Protein AF-A0A0F7TZ51-F1 (afdb_monomer)

Radius of gyration: 22.88 Å; Cα contacts (8 Å, |Δi|>4): 217; chains: 1; bounding box: 65×28×62 Å

Mean predicted aligned error: 6.72 Å

Nearest PDB structures (foldseek):
  4tql-assembly2_B  TM=3.099E-01  e=3.893E-01  synthetic construct
  8rtd-assembly1_I  TM=2.554E-01  e=4.843E+00  Escherichia coli

Foldseek 3Di:
DVVLQQDLQFDPAPDDWPDDPRCSSHLVSQLVVLLPDPGRCPLPDDDDPLLVQLLVQLLVLHHSDDPVVLLVCLPPPVPVLLVSLVSLLVNLVVCPPPSNVVSVLSSLVSSLVSQVSSQVSCCVVPVDGPCRSVVSVVVVQVSQVSSLVSSLVNSVVSLCSSLVCLQLVNDPHSPPPVSNVVSVVSNVSSVVSNVSSVVRSDGDDSVCVVPPPPPD

pLDDT: mean 87.37, std 12.31, range [33.59, 97.62]

Organism: Penicillium brasilianum (NCBI:txid104259)

Sequence (216 aa):
MVDFFSKPVLDDPPPMDGLADSQQKIPIQRMMESLGSSWNAENFVILQSSINLNKAQIWRNGGARSLKKFKNEIVQNPTEALEIVRDTVAVYNYLRNGAVWQKFKAINEKVREEMKRAQDQYKLNTVKDNRLQECWDAFMEQHMENFVANGQSWIKSAIKLVGDHWVPSNFDNPDDPFITQVCQSIQEVLSLLESAAARYVQSFDLGLADDSMNTS

Structure (mmCIF, N/CA/C/O backbone):
data_AF-A0A0F7TZ51-F1
#
_entry.id   AF-A0A0F7TZ51-F1
#
loop_
_atom_site.group_PDB
_atom_site.id
_atom_site.type_symbol
_atom_site.label_atom_id
_atom_site.label_alt_id
_atom_site.label_comp_id
_atom_site.label_asym_id
_atom_site.label_entity_id
_atom_site.label_seq_id
_atom_site.pdbx_PDB_ins_code
_atom_site.Cartn_x
_atom_site.Cartn_y
_atom_site.Cartn_z
_atom_site.occupancy
_atom_site.B_iso_or_equiv
_atom_site.auth_seq_id
_atom_site.auth_comp_id
_atom_site.auth_asym_id
_atom_site.auth_atom_id
_atom_site.pdbx_PDB_model_num
ATOM 1 N N . MET A 1 1 ? -13.471 11.076 24.561 1.00 56.97 1 MET A N 1
ATOM 2 C CA . MET A 1 1 ? -13.623 10.027 23.530 1.00 56.97 1 MET A CA 1
ATOM 3 C C . MET A 1 1 ? -12.423 9.079 23.530 1.00 56.97 1 MET A C 1
ATOM 5 O O . MET A 1 1 ? -12.645 7.899 23.745 1.00 56.97 1 MET A O 1
ATOM 9 N N . VAL A 1 2 ? -11.176 9.574 23.430 1.00 59.50 2 VAL A N 1
ATOM 10 C CA . VAL A 1 2 ? -9.949 8.738 23.514 1.00 59.50 2 VAL A CA 1
ATOM 11 C C . VAL A 1 2 ? -9.905 7.876 24.784 1.00 59.50 2 VAL A C 1
ATOM 13 O O . VAL A 1 2 ? -9.624 6.689 24.714 1.00 59.50 2 VAL A O 1
ATOM 16 N N . ASP A 1 3 ? -10.284 8.454 25.923 1.00 74.94 3 ASP A N 1
ATOM 17 C CA . ASP A 1 3 ? -10.291 7.769 27.221 1.00 74.94 3 ASP A CA 1
ATOM 18 C C . ASP A 1 3 ? -11.371 6.672 27.350 1.00 74.94 3 ASP A C 1
ATOM 20 O O . ASP A 1 3 ? -11.248 5.776 28.170 1.00 74.94 3 ASP A O 1
ATOM 24 N N . PHE A 1 4 ? -12.431 6.708 26.531 1.00 86.56 4 PHE A N 1
ATOM 25 C CA . PHE A 1 4 ? -13.461 5.658 26.518 1.00 86.56 4 PHE A CA 1
ATOM 26 C C . PHE A 1 4 ? -12.976 4.426 25.750 1.00 86.56 4 PHE A C 1
ATOM 28 O O . PHE A 1 4 ? -13.173 3.296 26.179 1.00 86.56 4 PHE A O 1
ATOM 35 N N . PHE A 1 5 ? -12.304 4.657 24.621 1.00 87.31 5 PHE A N 1
ATOM 36 C CA . PHE A 1 5 ? -11.930 3.609 23.675 1.00 87.31 5 PHE A CA 1
ATOM 37 C C . PHE A 1 5 ? -10.808 2.692 24.193 1.00 87.31 5 PHE A C 1
ATOM 39 O O . PHE A 1 5 ? -10.681 1.549 23.757 1.00 87.31 5 PHE A O 1
ATOM 46 N N . SER A 1 6 ? -10.012 3.179 25.149 1.00 90.69 6 SER A N 1
ATOM 47 C CA . SER A 1 6 ? -8.914 2.449 25.792 1.00 90.69 6 SER A CA 1
ATOM 48 C C . SER A 1 6 ? -9.273 1.832 27.150 1.00 90.69 6 SER A C 1
ATOM 50 O O . SER A 1 6 ? -8.415 1.206 27.773 1.00 90.69 6 SER A O 1
ATOM 52 N N . LYS A 1 7 ? -10.518 1.983 27.620 1.00 92.38 7 LYS A N 1
ATOM 53 C CA . LYS A 1 7 ? -10.989 1.476 28.919 1.00 92.38 7 LYS A CA 1
ATOM 54 C C . LYS A 1 7 ? -11.900 0.252 28.763 1.00 92.38 7 LYS A C 1
ATOM 56 O O . LYS A 1 7 ? -12.486 0.069 27.697 1.00 92.38 7 LYS A O 1
ATOM 61 N N . PRO A 1 8 ? -12.050 -0.581 29.813 1.00 93.31 8 PRO A N 1
ATOM 62 C CA . PRO A 1 8 ? -12.961 -1.725 29.807 1.00 93.31 8 PRO A CA 1
ATOM 63 C C . PRO A 1 8 ? -14.415 -1.249 29.947 1.00 93.31 8 PRO A C 1
ATOM 65 O O . PRO A 1 8 ? -14.982 -1.255 31.036 1.00 93.31 8 PRO A O 1
ATOM 68 N N . VAL A 1 9 ? -14.985 -0.758 28.850 1.00 92.56 9 VAL A N 1
ATOM 69 C CA . VAL A 1 9 ? -16.291 -0.077 28.828 1.00 92.56 9 VAL A CA 1
ATOM 70 C C . VAL A 1 9 ? -17.410 -0.920 28.234 1.00 92.56 9 VAL A C 1
ATOM 72 O O . VAL A 1 9 ? -18.567 -0.566 28.432 1.00 92.56 9 VAL A O 1
ATOM 75 N N . LEU A 1 10 ? -17.081 -1.992 27.506 1.00 94.00 10 LEU A N 1
ATOM 76 C CA . LEU A 1 10 ? -18.067 -2.869 26.876 1.00 94.00 10 LEU A CA 1
ATOM 77 C C . LEU A 1 10 ? -18.718 -3.783 27.913 1.00 94.00 10 LEU A C 1
ATOM 79 O O . LEU A 1 10 ? -18.015 -4.453 28.679 1.00 94.00 10 LEU A O 1
ATOM 83 N N . ASP A 1 11 ? -20.045 -3.832 27.900 1.00 92.50 11 ASP A N 1
ATOM 84 C CA . ASP A 1 11 ? -20.803 -4.795 28.685 1.00 92.50 11 ASP A CA 1
ATOM 85 C C . ASP A 1 11 ? -20.979 -6.102 27.905 1.00 92.50 11 ASP A C 1
ATOM 87 O O . ASP A 1 11 ? -21.333 -6.081 26.728 1.00 92.50 11 ASP A O 1
ATOM 91 N N . ASP A 1 12 ? -20.640 -7.211 28.562 1.00 90.75 12 ASP A N 1
ATOM 92 C CA . ASP A 1 12 ? -20.682 -8.591 28.049 1.00 90.75 12 ASP A CA 1
ATOM 93 C C . ASP A 1 12 ? -20.442 -8.770 26.523 1.00 90.75 12 ASP A C 1
ATOM 95 O O . ASP A 1 12 ? -21.299 -9.290 25.803 1.00 90.75 12 ASP A O 1
ATOM 99 N N . PRO A 1 13 ? -19.300 -8.308 25.969 1.00 92.94 13 PRO A N 1
ATOM 100 C CA . PRO A 1 13 ? -19.035 -8.465 24.545 1.00 92.94 13 PRO A CA 1
ATOM 101 C C . PRO A 1 13 ? -18.795 -9.943 24.200 1.00 92.94 13 PRO A C 1
ATOM 103 O O . PRO A 1 13 ? -18.224 -10.673 25.015 1.00 92.94 13 PRO A O 1
ATOM 106 N N . PRO A 1 14 ? -19.141 -10.390 22.975 1.00 93.56 14 PRO A N 1
ATOM 107 C CA . PRO A 1 14 ? -18.858 -11.754 22.558 1.00 93.56 14 PRO A CA 1
ATOM 108 C C . PRO A 1 14 ? -17.348 -12.028 22.648 1.00 93.56 14 PRO A C 1
ATOM 110 O O . PRO A 1 14 ? -16.549 -11.149 22.280 1.00 93.56 14 PRO A O 1
ATOM 113 N N . PRO A 1 15 ? -16.941 -13.224 23.112 1.00 92.00 15 PRO A N 1
ATOM 114 C CA . PRO A 1 15 ? -15.535 -13.594 23.167 1.00 92.00 15 PRO A CA 1
ATOM 115 C C . PRO A 1 15 ? -14.868 -13.429 21.800 1.00 92.00 15 PRO A C 1
ATOM 117 O O . PRO A 1 15 ? -15.420 -13.828 20.776 1.00 92.00 15 PRO A O 1
ATOM 120 N N . MET A 1 16 ? -13.691 -12.812 21.795 1.00 90.25 16 MET A N 1
ATOM 121 C CA . MET A 1 16 ? -12.844 -12.664 20.619 1.00 90.25 16 MET A CA 1
ATOM 122 C C . MET A 1 16 ? -11.556 -13.450 20.832 1.00 90.25 16 MET A C 1
ATOM 124 O O . MET A 1 16 ? -10.800 -13.168 21.767 1.00 90.25 16 MET A O 1
ATOM 128 N N . ASP A 1 17 ? -11.313 -14.423 19.962 1.00 87.50 17 ASP A N 1
ATOM 129 C CA . ASP A 1 17 ? -10.078 -15.199 19.980 1.00 87.50 17 ASP A CA 1
ATOM 130 C C . ASP A 1 17 ? -8.860 -14.281 19.809 1.00 87.50 17 ASP A C 1
ATOM 132 O O . ASP A 1 17 ? -8.912 -13.277 19.102 1.00 87.50 17 ASP A O 1
ATOM 136 N N . GLY A 1 18 ? -7.766 -14.615 20.493 1.00 85.69 18 GLY A N 1
ATOM 137 C CA . GLY A 1 18 ? -6.537 -13.813 20.500 1.00 85.69 18 GLY A CA 1
ATOM 138 C C . GLY A 1 18 ? -6.469 -12.740 21.594 1.00 85.69 18 GLY A C 1
ATOM 139 O O . GLY A 1 18 ? -5.370 -12.294 21.921 1.00 85.69 18 GLY A O 1
ATOM 140 N N . LEU A 1 19 ? -7.591 -12.393 22.239 1.00 90.38 19 LEU A N 1
ATOM 141 C CA . LEU A 1 19 ? -7.617 -11.469 23.380 1.00 90.38 19 LEU A CA 1
ATOM 142 C C . LEU A 1 19 ? -7.732 -12.190 24.727 1.00 90.38 19 LEU A C 1
ATOM 144 O O . LEU A 1 19 ? -8.532 -13.109 24.900 1.00 90.38 19 LEU A O 1
ATOM 148 N N . ALA A 1 20 ? -6.992 -11.704 25.726 1.00 90.56 20 ALA A N 1
ATOM 149 C CA . ALA A 1 20 ? -7.192 -12.120 27.113 1.00 90.56 20 ALA A CA 1
ATOM 150 C C . ALA A 1 20 ? -8.527 -11.587 27.665 1.00 90.56 20 ALA A C 1
ATOM 152 O O . ALA A 1 20 ? -8.990 -10.523 27.250 1.00 90.56 20 ALA A O 1
ATOM 153 N N . ASP A 1 21 ? -9.099 -12.253 28.674 1.00 89.00 21 ASP A N 1
ATOM 154 C CA . ASP A 1 21 ? -10.372 -11.859 29.309 1.00 89.00 21 ASP A CA 1
ATOM 155 C C . ASP A 1 21 ? -10.402 -10.387 29.752 1.00 89.00 21 ASP A C 1
ATOM 157 O O . ASP A 1 21 ? -11.401 -9.686 29.588 1.00 89.00 21 ASP A O 1
ATOM 161 N N . SER A 1 22 ? -9.275 -9.877 30.259 1.00 90.44 22 SER A N 1
ATOM 162 C CA . SER A 1 22 ? -9.130 -8.478 30.685 1.00 90.44 22 SER A CA 1
ATOM 163 C C . SER A 1 22 ? -9.182 -7.467 29.531 1.00 90.44 22 SER A C 1
ATOM 165 O O . SER A 1 22 ? -9.430 -6.284 29.761 1.00 90.44 22 SER A O 1
ATOM 167 N N . GLN A 1 23 ? -8.963 -7.918 28.295 1.00 93.31 23 GLN A N 1
ATOM 168 C CA . GLN A 1 23 ? -8.952 -7.107 27.077 1.00 93.31 23 GLN A CA 1
ATOM 169 C C . GLN A 1 23 ? -10.258 -7.218 26.288 1.00 93.31 23 GLN A C 1
ATOM 171 O O . GLN A 1 23 ? -10.559 -6.317 25.506 1.00 93.31 23 GLN A O 1
ATOM 176 N N . GLN A 1 24 ? -11.065 -8.256 26.540 1.00 94.06 24 GLN A N 1
ATOM 177 C CA . GLN A 1 24 ? -12.342 -8.487 25.856 1.00 94.06 24 GLN A CA 1
ATOM 178 C C . GLN A 1 24 ? -13.284 -7.286 25.945 1.00 94.06 24 GLN A C 1
ATOM 180 O O . GLN A 1 24 ? -14.062 -7.067 25.025 1.00 94.06 24 GLN A O 1
ATOM 185 N N . LYS A 1 25 ? -13.201 -6.491 27.021 1.00 95.44 25 LYS A N 1
ATOM 186 C CA . LYS A 1 25 ? -14.064 -5.321 27.259 1.00 95.44 25 LYS A CA 1
ATOM 187 C C . LYS A 1 25 ? -13.502 -3.992 26.751 1.00 95.44 25 LYS A C 1
ATOM 189 O O . LYS A 1 25 ? -14.141 -2.957 26.945 1.00 95.44 25 LYS A O 1
ATOM 194 N N . ILE A 1 26 ? -12.313 -3.994 26.146 1.00 95.12 26 ILE A N 1
ATOM 195 C CA . ILE A 1 26 ? -11.610 -2.782 25.716 1.00 95.12 26 ILE A CA 1
ATOM 196 C C . ILE A 1 26 ? -11.775 -2.611 24.194 1.00 95.12 26 ILE A C 1
ATOM 198 O O . ILE A 1 26 ? -11.146 -3.361 23.444 1.00 95.12 26 ILE A O 1
ATOM 202 N N . PRO A 1 27 ? -12.548 -1.615 23.712 1.00 94.19 27 PRO A N 1
ATOM 203 C CA . PRO A 1 27 ? -12.835 -1.441 22.286 1.00 94.19 27 PRO A CA 1
ATOM 204 C C . PRO A 1 27 ? -11.601 -1.431 21.382 1.00 94.19 27 PRO A C 1
ATOM 206 O O . PRO A 1 27 ? -11.562 -2.142 20.381 1.00 94.19 27 PRO A O 1
ATOM 209 N N . ILE A 1 28 ? -10.555 -0.681 21.754 1.00 91.88 28 ILE A N 1
ATOM 210 C CA . ILE A 1 28 ? -9.355 -0.584 20.916 1.00 91.88 28 ILE A CA 1
ATOM 211 C C . ILE A 1 28 ? -8.621 -1.920 20.778 1.00 91.88 28 ILE A C 1
ATOM 213 O O . ILE A 1 28 ? -8.045 -2.180 19.729 1.00 91.88 28 ILE A O 1
ATOM 217 N N . GLN A 1 29 ? -8.657 -2.786 21.795 1.00 93.38 29 GLN A N 1
ATOM 218 C CA . GLN A 1 29 ? -8.015 -4.101 21.714 1.00 93.38 29 GLN A CA 1
ATOM 219 C C . GLN A 1 29 ? -8.745 -4.992 20.709 1.00 93.38 29 GLN A C 1
ATOM 221 O O . GLN A 1 29 ? -8.106 -5.608 19.865 1.00 93.38 29 GLN A O 1
ATOM 226 N N . ARG A 1 30 ? -10.082 -4.975 20.725 1.00 93.62 30 ARG A N 1
ATOM 227 C CA . ARG A 1 30 ? -10.921 -5.726 19.777 1.00 93.62 30 ARG A CA 1
ATOM 228 C C . ARG A 1 30 ? -10.777 -5.230 18.343 1.00 93.62 30 ARG A C 1
ATOM 230 O O . ARG A 1 30 ? -10.667 -6.025 17.412 1.00 93.62 30 ARG A O 1
ATOM 237 N N . MET A 1 31 ? -10.711 -3.910 18.169 1.00 91.25 31 MET A N 1
ATOM 238 C CA . MET A 1 31 ? -10.432 -3.291 16.874 1.00 91.25 31 MET A CA 1
ATOM 239 C C . MET A 1 31 ? -9.067 -3.737 16.329 1.00 91.25 31 MET A C 1
ATOM 241 O O . MET A 1 31 ? -8.964 -4.143 15.174 1.00 91.25 31 MET A O 1
ATOM 245 N N . MET A 1 32 ? -8.019 -3.686 17.159 1.00 88.81 32 MET A N 1
ATOM 246 C CA . MET A 1 32 ? -6.668 -4.092 16.760 1.00 88.81 32 MET A CA 1
ATOM 247 C C . MET A 1 32 ? -6.578 -5.592 16.466 1.00 88.81 32 MET A C 1
ATOM 249 O O . MET A 1 32 ? -5.951 -5.971 15.484 1.00 88.81 32 MET A O 1
ATOM 253 N N . GLU A 1 33 ? -7.246 -6.432 17.254 1.00 89.94 33 GLU A N 1
ATOM 254 C CA . GLU A 1 33 ? -7.313 -7.874 17.003 1.00 89.94 33 GLU A CA 1
ATOM 255 C C . GLU A 1 33 ? -8.047 -8.190 15.690 1.00 89.94 33 GLU A C 1
ATOM 257 O O . GLU A 1 33 ? -7.637 -9.076 14.939 1.00 89.94 33 GLU A O 1
ATOM 262 N N . SER A 1 34 ? -9.083 -7.413 15.351 1.00 89.12 34 SER A N 1
ATOM 263 C CA . SER A 1 34 ? -9.815 -7.536 14.081 1.00 89.12 34 SER A CA 1
ATOM 264 C C . SER A 1 34 ? -8.954 -7.195 12.861 1.00 89.12 34 SER A C 1
ATOM 266 O O . SER A 1 34 ? -9.111 -7.819 11.812 1.00 89.12 34 SER A O 1
ATOM 268 N N . LEU A 1 35 ? -8.011 -6.254 12.999 1.00 83.62 35 LEU A N 1
ATOM 269 C CA . LEU A 1 35 ? -7.022 -5.921 11.961 1.00 83.62 35 LEU A CA 1
ATOM 270 C C . LEU A 1 35 ? -5.982 -7.033 11.737 1.00 83.62 35 LEU A C 1
ATOM 272 O O . LEU A 1 35 ? -5.270 -7.015 10.729 1.00 83.62 35 LEU A O 1
ATOM 276 N N . GLY A 1 36 ? -5.920 -8.006 12.646 1.00 77.12 36 GLY A N 1
ATOM 277 C CA . GLY A 1 36 ? -5.044 -9.165 12.591 1.00 77.12 36 GLY A CA 1
ATOM 278 C C . GLY A 1 36 ? -3.975 -9.140 13.680 1.00 77.12 36 GLY A C 1
ATOM 279 O O . GLY A 1 36 ? -3.415 -8.101 14.030 1.00 77.12 36 GLY A O 1
ATOM 280 N N . SER A 1 37 ? -3.652 -10.329 14.177 1.00 72.94 37 SER A N 1
ATOM 281 C CA . SER A 1 37 ? -2.627 -10.561 15.194 1.00 72.94 37 SER A CA 1
ATOM 282 C C . SER A 1 37 ? -1.862 -11.852 14.882 1.00 72.94 37 SER A C 1
ATOM 284 O O . SER A 1 37 ? -2.172 -12.558 13.920 1.00 72.94 37 SER A O 1
ATOM 286 N N . SER A 1 38 ? -0.866 -12.200 15.701 1.00 66.31 38 SER A N 1
ATOM 287 C CA . SER A 1 38 ? -0.226 -13.524 15.628 1.00 66.31 38 SER A CA 1
ATOM 288 C C . SER A 1 38 ? -1.191 -14.683 15.915 1.00 66.31 38 SER A C 1
ATOM 290 O O . SER A 1 38 ? -0.857 -15.825 15.617 1.00 66.31 38 SER A O 1
ATOM 292 N N . TRP A 1 39 ? -2.361 -14.392 16.490 1.00 62.53 39 TRP A N 1
ATOM 293 C CA . TRP A 1 39 ? -3.387 -15.354 16.893 1.00 62.53 39 TRP A CA 1
ATOM 294 C C . TRP A 1 39 ? -4.633 -15.303 15.993 1.00 62.53 39 TRP A C 1
ATOM 296 O O . TRP A 1 39 ? -5.316 -16.311 15.861 1.00 62.53 39 TRP A O 1
ATOM 306 N N . ASN A 1 40 ? -4.861 -14.188 15.290 1.00 60.94 40 ASN A N 1
ATOM 307 C CA . ASN A 1 40 ? -5.891 -14.017 14.263 1.00 60.94 40 ASN A CA 1
ATOM 308 C C . ASN A 1 40 ? -5.243 -13.796 12.882 1.00 60.94 40 ASN A C 1
ATOM 310 O O . ASN A 1 40 ? -5.276 -12.706 12.302 1.00 60.94 40 ASN A O 1
ATOM 314 N N . ALA A 1 41 ? -4.599 -14.853 12.376 1.00 59.53 41 ALA A N 1
ATOM 315 C CA . ALA A 1 41 ? -3.876 -14.854 11.101 1.00 59.53 41 ALA A CA 1
ATOM 316 C C . ALA A 1 41 ? -4.712 -15.374 9.915 1.00 59.53 41 ALA A C 1
ATOM 318 O O . ALA A 1 41 ? -4.201 -15.471 8.801 1.00 59.53 41 ALA A O 1
ATOM 319 N N . GLU A 1 42 ? -5.994 -15.698 10.111 1.00 63.66 42 GLU A N 1
ATOM 320 C CA . GLU A 1 42 ? -6.848 -16.323 9.082 1.00 63.66 42 GLU A CA 1
ATOM 321 C C . GLU A 1 42 ? -6.959 -15.490 7.794 1.00 63.66 42 GLU A C 1
ATOM 323 O O . GLU A 1 42 ? -7.143 -16.012 6.686 1.00 63.66 42 GLU A O 1
ATOM 328 N N . ASN A 1 43 ? -6.803 -14.173 7.926 1.00 61.66 43 ASN A N 1
ATOM 329 C CA . ASN A 1 43 ? -6.847 -13.224 6.820 1.00 61.66 43 ASN A CA 1
ATOM 330 C C . ASN A 1 43 ? -5.463 -12.719 6.389 1.00 61.66 43 ASN A C 1
ATOM 332 O O . ASN A 1 43 ? -5.370 -11.867 5.503 1.00 61.66 43 ASN A O 1
ATOM 336 N N . PHE A 1 44 ? -4.388 -13.268 6.961 1.00 59.72 44 PHE A N 1
ATOM 337 C CA . PHE A 1 44 ? -3.026 -12.963 6.551 1.00 59.72 44 PHE A CA 1
ATOM 338 C C . PHE A 1 44 ? -2.736 -13.632 5.208 1.00 59.72 44 PHE A C 1
ATOM 340 O O . PHE A 1 44 ? -2.938 -14.831 5.023 1.00 59.72 44 PHE A O 1
ATOM 347 N N . VAL A 1 45 ? -2.254 -12.852 4.247 1.00 61.59 45 VAL A N 1
ATOM 348 C CA . VAL A 1 45 ? -1.869 -13.368 2.935 1.00 61.59 45 VAL A CA 1
ATOM 349 C C . VAL A 1 45 ? -0.424 -12.968 2.686 1.00 61.59 45 VAL A C 1
ATOM 351 O O . VAL A 1 45 ? -0.062 -11.791 2.766 1.00 61.59 45 VAL A O 1
ATOM 354 N N . ILE A 1 46 ? 0.410 -13.977 2.441 1.00 58.91 46 ILE A N 1
ATOM 355 C CA . ILE A 1 46 ? 1.848 -13.815 2.245 1.00 58.91 46 ILE A CA 1
ATOM 356 C C . ILE A 1 46 ? 2.088 -13.178 0.877 1.00 58.91 46 ILE A C 1
ATOM 358 O O . ILE A 1 46 ? 1.595 -13.647 -0.147 1.00 58.91 46 ILE A O 1
ATOM 362 N N . LEU A 1 47 ? 2.877 -12.110 0.876 1.00 62.84 47 LEU A N 1
ATOM 363 C CA . LEU A 1 47 ? 3.366 -11.433 -0.316 1.00 62.84 47 LEU A CA 1
ATOM 364 C C . LEU A 1 47 ? 4.869 -11.647 -0.449 1.00 62.84 47 LEU A C 1
ATOM 366 O O . LEU A 1 47 ? 5.573 -11.777 0.554 1.00 62.84 47 LEU A O 1
ATOM 370 N N . GLN A 1 48 ? 5.375 -11.600 -1.682 1.00 71.81 48 GLN A N 1
ATOM 371 C CA . GLN A 1 48 ? 6.811 -11.463 -1.912 1.00 71.81 48 GLN A CA 1
ATOM 372 C C . GLN A 1 48 ? 7.333 -10.229 -1.157 1.00 71.81 48 GLN A C 1
ATOM 374 O O . GLN A 1 48 ? 6.665 -9.193 -1.098 1.00 71.81 48 GLN A O 1
ATOM 379 N N . SER A 1 49 ? 8.516 -10.341 -0.553 1.00 72.88 49 SER A N 1
ATOM 380 C CA . SER A 1 49 ? 9.056 -9.339 0.376 1.00 72.88 49 SER A CA 1
ATOM 381 C C . SER A 1 49 ? 9.139 -7.926 -0.221 1.00 72.88 49 SER A C 1
ATOM 383 O O . SER A 1 49 ? 8.838 -6.9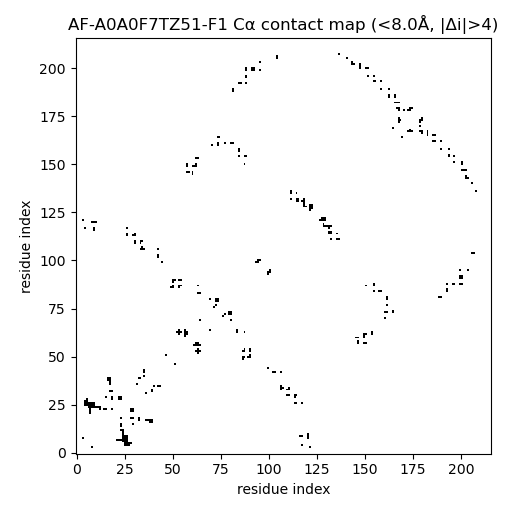55 0.476 1.00 72.88 49 SER A O 1
ATOM 385 N N . SER A 1 50 ? 9.473 -7.799 -1.509 1.00 70.44 50 SER A N 1
ATOM 386 C CA . SER A 1 50 ? 9.546 -6.516 -2.222 1.00 70.44 50 SER A CA 1
ATOM 387 C C . SER A 1 50 ? 8.172 -5.856 -2.391 1.00 70.44 50 SER A C 1
ATOM 389 O O . SER A 1 50 ? 8.016 -4.672 -2.072 1.00 70.44 50 SER A O 1
ATOM 391 N N . ILE A 1 51 ? 7.162 -6.639 -2.784 1.00 77.94 51 ILE A N 1
ATOM 392 C CA . ILE A 1 51 ? 5.758 -6.220 -2.898 1.00 77.94 51 ILE A CA 1
ATOM 393 C C . ILE A 1 51 ? 5.216 -5.831 -1.522 1.00 77.94 51 ILE A C 1
ATOM 395 O O . ILE A 1 51 ? 4.565 -4.798 -1.391 1.00 77.94 51 ILE A O 1
ATOM 399 N N . ASN A 1 52 ? 5.524 -6.602 -0.476 1.00 78.12 52 ASN A N 1
ATOM 400 C CA . ASN A 1 52 ? 5.089 -6.289 0.885 1.00 78.12 52 ASN A CA 1
ATOM 401 C C . ASN A 1 52 ? 5.698 -4.973 1.399 1.00 78.12 52 ASN A C 1
ATOM 403 O O . ASN A 1 52 ? 5.010 -4.171 2.031 1.00 78.12 52 ASN A O 1
ATOM 407 N N . LEU A 1 53 ? 6.972 -4.713 1.084 1.00 79.00 53 LEU A N 1
ATOM 408 C CA . LEU A 1 53 ? 7.628 -3.456 1.437 1.00 79.00 53 LEU A CA 1
ATOM 409 C C . LEU A 1 53 ? 6.995 -2.264 0.702 1.00 79.00 53 LEU A C 1
ATOM 411 O O . LEU A 1 53 ? 6.717 -1.247 1.335 1.00 79.00 53 LEU A O 1
ATOM 415 N N . ASN A 1 54 ? 6.722 -2.391 -0.604 1.00 80.44 54 ASN A N 1
ATOM 416 C CA . ASN A 1 54 ? 6.025 -1.351 -1.372 1.00 80.44 54 ASN A CA 1
ATOM 417 C C . ASN A 1 54 ? 4.614 -1.124 -0.827 1.00 80.44 54 ASN A C 1
ATOM 419 O O . ASN A 1 54 ? 4.234 0.017 -0.574 1.00 80.44 54 ASN A O 1
ATOM 423 N N . LYS A 1 55 ? 3.872 -2.206 -0.564 1.00 79.75 55 LYS A N 1
ATOM 424 C CA . LYS A 1 55 ? 2.535 -2.158 0.033 1.00 79.75 55 LYS A CA 1
ATOM 425 C C . LYS A 1 55 ? 2.549 -1.369 1.336 1.00 79.75 55 LYS A C 1
ATOM 427 O O . LYS A 1 55 ? 1.757 -0.449 1.475 1.00 79.75 55 LYS A O 1
ATOM 432 N N . ALA A 1 56 ? 3.459 -1.679 2.259 1.00 82.88 56 ALA A N 1
ATOM 433 C CA . ALA A 1 56 ? 3.532 -0.998 3.550 1.00 82.88 56 ALA A CA 1
ATOM 434 C C . ALA A 1 56 ? 3.805 0.511 3.422 1.00 82.88 56 ALA A C 1
ATOM 436 O O . ALA A 1 56 ? 3.272 1.297 4.203 1.00 82.88 56 ALA A O 1
ATOM 437 N N . GLN A 1 57 ? 4.624 0.925 2.452 1.00 83.50 57 GLN A N 1
ATOM 438 C CA . GLN A 1 57 ? 4.914 2.342 2.219 1.00 83.50 57 GLN A CA 1
ATOM 439 C C . GLN A 1 57 ? 3.722 3.077 1.600 1.00 83.50 57 GLN A C 1
ATOM 441 O O . GLN A 1 57 ? 3.328 4.132 2.094 1.00 83.50 57 GLN A O 1
ATOM 446 N N . ILE A 1 58 ? 3.110 2.495 0.568 1.00 84.31 58 ILE A N 1
ATOM 447 C CA . ILE A 1 58 ? 1.966 3.090 -0.134 1.00 84.31 58 ILE A CA 1
ATOM 448 C C . ILE A 1 58 ? 0.741 3.140 0.787 1.00 84.31 58 ILE A C 1
ATOM 450 O O . ILE A 1 58 ? 0.036 4.141 0.813 1.00 84.31 58 ILE A O 1
ATOM 454 N N . TRP A 1 59 ? 0.539 2.112 1.621 1.00 85.06 59 TRP A N 1
ATOM 455 C CA . TRP A 1 59 ? -0.521 2.074 2.637 1.00 85.06 59 TRP A CA 1
ATOM 456 C C . TRP A 1 59 ? -0.409 3.215 3.653 1.00 85.06 59 TRP A C 1
ATOM 458 O O . TRP A 1 59 ? -1.398 3.685 4.197 1.00 85.06 59 TRP A O 1
ATOM 468 N N . ARG A 1 60 ? 0.805 3.709 3.906 1.00 84.56 60 ARG A N 1
ATOM 469 C CA . ARG A 1 60 ? 1.042 4.878 4.766 1.00 84.56 60 ARG A CA 1
ATOM 470 C C . ARG A 1 60 ? 0.939 6.203 4.006 1.00 84.56 60 ARG A C 1
ATOM 472 O O . ARG A 1 60 ? 1.404 7.217 4.518 1.00 84.56 60 ARG A O 1
ATOM 479 N N . ASN A 1 61 ? 0.373 6.198 2.797 1.00 77.31 61 ASN A N 1
ATOM 480 C CA . ASN A 1 61 ? 0.351 7.335 1.873 1.00 77.31 61 ASN A CA 1
ATOM 481 C C . ASN A 1 61 ? 1.754 7.870 1.525 1.00 77.31 61 ASN A C 1
ATOM 483 O O . ASN A 1 61 ? 1.929 9.044 1.205 1.00 77.31 61 ASN A O 1
ATOM 487 N N . GLY A 1 62 ? 2.771 7.006 1.596 1.00 79.62 62 GLY A N 1
ATOM 488 C CA . GLY A 1 62 ? 4.127 7.293 1.144 1.00 79.62 62 GLY A CA 1
ATOM 489 C C . GLY A 1 62 ? 4.374 6.827 -0.292 1.00 79.62 62 GLY A C 1
ATOM 490 O O . GLY A 1 62 ? 3.570 6.121 -0.898 1.00 79.62 62 GLY A O 1
ATOM 491 N N . GLY A 1 63 ? 5.536 7.183 -0.841 1.00 78.56 63 GLY A N 1
ATOM 492 C CA . GLY A 1 63 ? 6.018 6.581 -2.087 1.00 78.56 63 GLY A CA 1
ATOM 493 C C . GLY A 1 63 ? 6.513 5.149 -1.862 1.00 78.56 63 GLY A C 1
ATOM 494 O O . GLY A 1 63 ? 7.077 4.858 -0.811 1.00 78.56 63 GLY A O 1
ATOM 495 N N . ALA A 1 64 ? 6.376 4.266 -2.858 1.00 79.06 64 ALA A N 1
ATOM 496 C CA . ALA A 1 64 ? 6.790 2.854 -2.760 1.00 79.06 64 ALA A CA 1
ATOM 497 C C . ALA A 1 64 ? 8.257 2.670 -2.310 1.00 79.06 64 ALA A C 1
ATOM 499 O O . ALA A 1 64 ? 8.623 1.721 -1.605 1.00 79.06 64 ALA A O 1
ATOM 500 N N . ARG A 1 65 ? 9.104 3.630 -2.688 1.00 82.00 65 ARG A N 1
ATOM 501 C CA . ARG A 1 65 ? 10.475 3.824 -2.211 1.00 82.00 65 ARG A CA 1
ATOM 502 C C . ARG A 1 65 ? 10.715 5.305 -1.948 1.00 82.00 65 ARG A C 1
ATOM 504 O O . ARG A 1 65 ? 10.044 6.166 -2.519 1.00 82.00 65 ARG A O 1
ATOM 511 N N . SER A 1 66 ? 11.726 5.608 -1.131 1.00 83.81 66 SER A N 1
ATOM 512 C CA . SER A 1 66 ? 12.191 6.988 -1.000 1.00 83.81 66 SER A CA 1
ATOM 513 C C . SER A 1 66 ? 12.681 7.499 -2.356 1.00 83.81 66 SER A C 1
ATOM 515 O O . SER A 1 66 ? 13.397 6.799 -3.076 1.00 83.81 66 SER A O 1
ATOM 517 N N . LEU A 1 67 ? 12.316 8.736 -2.699 1.00 83.38 67 LEU A N 1
ATOM 518 C CA . LEU A 1 67 ? 12.656 9.323 -3.996 1.00 83.38 67 LEU A CA 1
ATOM 519 C C . LEU A 1 67 ? 14.172 9.357 -4.234 1.00 83.38 67 LEU A C 1
ATOM 521 O O . LEU A 1 67 ? 14.627 9.118 -5.346 1.00 83.38 67 LEU A O 1
ATOM 525 N N . LYS A 1 68 ? 14.957 9.607 -3.177 1.00 86.50 68 LYS A N 1
ATOM 526 C CA . LYS A 1 68 ? 16.424 9.582 -3.237 1.00 86.50 68 LYS A CA 1
ATOM 527 C C . LYS A 1 68 ? 16.949 8.202 -3.631 1.00 86.50 68 LYS A C 1
ATOM 529 O O . LYS A 1 68 ? 17.785 8.118 -4.521 1.00 86.50 68 LYS A O 1
ATOM 534 N N . LYS A 1 69 ? 16.459 7.134 -2.986 1.00 86.00 69 LYS A N 1
ATOM 535 C CA . LYS A 1 69 ? 16.885 5.771 -3.320 1.00 86.00 69 LYS A CA 1
ATOM 536 C C . LYS A 1 69 ? 16.488 5.435 -4.753 1.00 86.00 69 LYS A C 1
ATOM 538 O O . LYS A 1 69 ? 17.336 5.002 -5.513 1.00 86.00 69 LYS A O 1
ATOM 543 N N . PHE A 1 70 ? 15.245 5.725 -5.132 1.00 90.81 70 PHE A N 1
ATOM 544 C CA . PHE A 1 70 ? 14.762 5.458 -6.483 1.00 90.81 70 PHE A CA 1
ATOM 545 C C . PHE A 1 70 ? 15.603 6.163 -7.558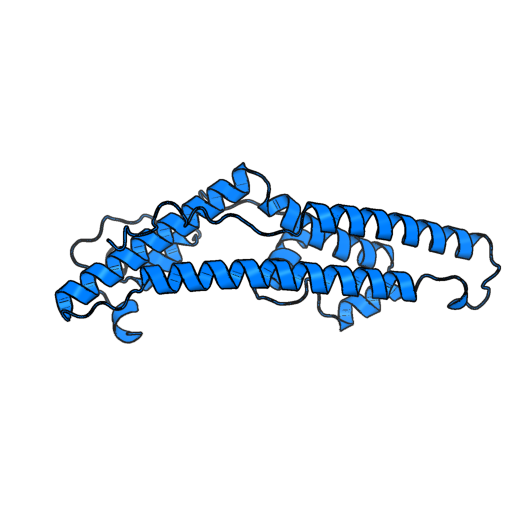 1.00 90.81 70 PHE A C 1
ATOM 547 O O . PHE A 1 70 ? 16.047 5.517 -8.496 1.00 90.81 70 PHE A O 1
ATOM 554 N N . LYS A 1 71 ? 15.912 7.456 -7.385 1.00 92.44 71 LYS A N 1
ATOM 555 C CA . LYS A 1 71 ? 16.777 8.203 -8.316 1.00 92.44 71 LYS A CA 1
ATOM 556 C C . LYS A 1 71 ? 18.179 7.609 -8.454 1.00 92.44 71 LYS A C 1
ATOM 558 O O . LYS A 1 71 ? 18.742 7.670 -9.539 1.00 92.44 71 LYS A O 1
ATOM 563 N N . ASN A 1 72 ? 18.730 7.036 -7.385 1.00 93.06 72 ASN A N 1
ATOM 564 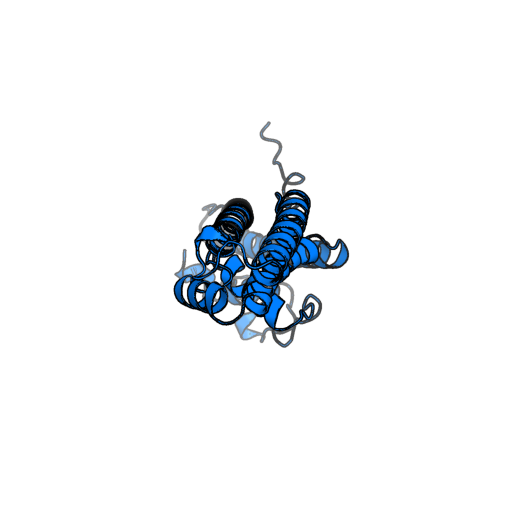C CA . ASN A 1 72 ? 20.014 6.344 -7.465 1.00 93.06 72 ASN A CA 1
ATOM 565 C C . ASN A 1 72 ? 19.908 5.064 -8.310 1.00 93.06 72 ASN A C 1
ATOM 567 O O . ASN A 1 72 ? 20.786 4.828 -9.136 1.00 93.06 72 ASN A O 1
ATOM 571 N N . GLU A 1 73 ? 18.835 4.280 -8.148 1.00 92.81 73 GLU A N 1
ATOM 572 C CA . GLU A 1 73 ? 18.628 3.057 -8.941 1.00 92.81 73 GLU A CA 1
ATOM 573 C C . GLU A 1 73 ? 18.461 3.366 -10.433 1.00 92.81 73 GLU A C 1
ATOM 575 O O . GLU A 1 73 ? 18.998 2.639 -11.256 1.00 92.81 73 GLU A O 1
ATOM 580 N N . ILE A 1 74 ? 17.807 4.477 -10.801 1.00 94.81 74 ILE A N 1
ATOM 581 C CA . ILE A 1 74 ? 17.647 4.877 -12.215 1.00 94.81 74 ILE A CA 1
ATOM 582 C C . ILE A 1 74 ? 18.994 4.918 -12.949 1.00 94.81 74 ILE A C 1
ATOM 584 O O . ILE A 1 74 ? 19.058 4.517 -14.108 1.00 94.81 74 ILE A O 1
ATOM 588 N N . VAL A 1 75 ? 20.046 5.388 -12.272 1.00 92.19 75 VAL A N 1
ATOM 589 C CA . VAL A 1 7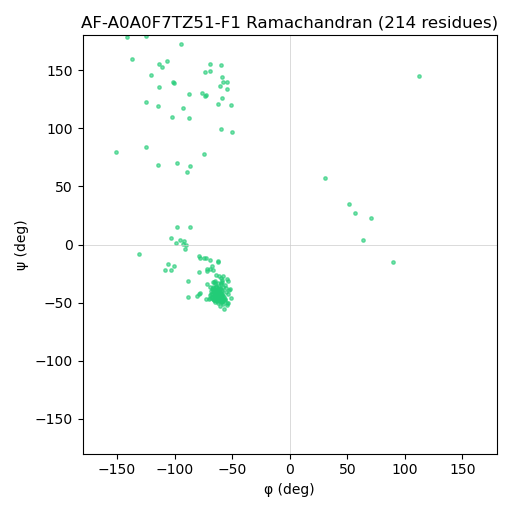5 ? 21.390 5.543 -12.845 1.00 92.19 75 VAL A CA 1
ATOM 590 C C . VAL A 1 75 ? 22.217 4.266 -12.691 1.00 92.19 75 VAL A C 1
ATOM 592 O O . VAL A 1 75 ? 22.909 3.859 -13.616 1.00 92.19 75 VAL A O 1
ATOM 595 N N . GLN A 1 76 ? 22.191 3.652 -11.506 1.00 92.44 76 GLN A N 1
ATOM 596 C CA . GLN A 1 76 ? 23.115 2.569 -11.147 1.00 92.44 76 GLN A CA 1
ATOM 597 C C . GLN A 1 76 ? 22.604 1.180 -11.541 1.00 92.44 76 GLN A C 1
ATOM 599 O O . GLN A 1 76 ? 23.399 0.284 -11.816 1.00 92.44 76 GLN A O 1
ATOM 604 N N . ASN A 1 77 ? 21.286 0.984 -11.531 1.00 93.12 77 ASN A N 1
ATOM 605 C CA . ASN A 1 77 ? 20.650 -0.303 -11.767 1.00 93.12 77 ASN A CA 1
ATOM 606 C C . ASN A 1 77 ? 19.251 -0.103 -12.388 1.00 93.12 77 ASN A C 1
ATOM 608 O O . ASN A 1 77 ? 18.234 -0.175 -11.687 1.00 93.12 77 ASN A O 1
ATOM 612 N N . PRO A 1 78 ? 19.169 0.149 -13.708 1.00 90.19 78 PRO A N 1
ATOM 613 C CA . PRO A 1 78 ? 17.894 0.396 -14.383 1.00 90.19 78 PRO A CA 1
ATOM 614 C C . PRO A 1 78 ? 16.909 -0.765 -14.252 1.00 90.19 78 PRO A C 1
ATOM 616 O O . PRO A 1 78 ? 15.702 -0.534 -14.200 1.00 90.19 78 PRO A O 1
ATOM 619 N N . THR A 1 79 ? 17.407 -2.000 -14.148 1.00 92.56 79 THR A N 1
ATOM 620 C CA . THR A 1 79 ? 16.573 -3.174 -13.891 1.00 92.56 79 THR A CA 1
ATOM 621 C C . THR A 1 79 ? 15.846 -3.024 -12.559 1.00 92.56 79 THR A C 1
ATOM 623 O O . THR A 1 79 ? 14.621 -3.064 -12.545 1.00 92.56 79 THR A O 1
ATOM 626 N N . GLU A 1 80 ? 16.562 -2.750 -11.464 1.00 92.12 80 GLU A N 1
ATOM 627 C CA . GLU A 1 80 ? 15.947 -2.523 -10.146 1.00 92.12 80 GLU A CA 1
ATOM 628 C C . GLU A 1 80 ? 14.961 -1.344 -10.182 1.00 92.12 80 GLU A C 1
ATOM 630 O O . GLU A 1 80 ? 13.875 -1.423 -9.608 1.00 92.12 80 GLU A O 1
ATOM 635 N N . ALA A 1 81 ? 15.279 -0.259 -10.898 1.00 93.88 81 ALA A N 1
ATOM 636 C CA . ALA A 1 81 ? 14.352 0.862 -11.054 1.00 93.88 81 ALA A CA 1
ATOM 637 C C . ALA A 1 81 ? 13.026 0.423 -11.707 1.00 93.88 81 ALA A C 1
ATOM 639 O O . ALA A 1 81 ? 11.951 0.741 -11.190 1.00 93.88 81 ALA A O 1
ATOM 640 N N . LEU A 1 82 ? 13.086 -0.349 -12.795 1.00 95.00 82 LEU A N 1
ATOM 641 C CA . LEU A 1 82 ? 11.904 -0.908 -13.459 1.00 95.00 82 LEU A CA 1
ATOM 642 C C . LEU A 1 82 ? 11.157 -1.906 -12.562 1.00 95.00 82 LEU A C 1
ATOM 644 O O . LEU A 1 82 ? 9.924 -1.889 -12.523 1.00 95.00 82 LEU A O 1
ATOM 648 N N . GLU A 1 83 ? 11.875 -2.730 -11.797 1.00 93.31 83 GLU A N 1
ATOM 649 C CA . GLU A 1 83 ? 11.277 -3.670 -10.847 1.00 93.31 83 GLU A CA 1
ATOM 650 C C . GLU A 1 83 ? 10.520 -2.961 -9.727 1.00 93.31 83 GLU A C 1
ATOM 652 O O . GLU A 1 83 ? 9.418 -3.379 -9.384 1.00 93.31 83 GLU A O 1
ATOM 657 N N . ILE A 1 84 ? 11.025 -1.839 -9.207 1.00 92.25 84 ILE A N 1
ATOM 658 C CA . ILE A 1 84 ? 10.301 -1.056 -8.198 1.00 92.25 84 ILE A CA 1
ATOM 659 C C . ILE A 1 84 ? 8.970 -0.538 -8.770 1.00 92.25 84 ILE A C 1
ATOM 661 O O . ILE A 1 84 ? 7.947 -0.583 -8.074 1.00 92.25 84 ILE A O 1
ATOM 665 N N . VAL A 1 85 ? 8.948 -0.066 -10.024 1.00 94.88 85 VAL A N 1
ATOM 666 C CA . VAL A 1 85 ? 7.703 0.375 -10.679 1.00 94.88 85 VAL A CA 1
ATOM 667 C C . VAL A 1 85 ? 6.754 -0.808 -10.887 1.00 94.88 85 VAL A C 1
ATOM 669 O O . VAL A 1 85 ? 5.588 -0.728 -10.491 1.00 94.88 85 VAL A O 1
ATOM 672 N N . ARG A 1 86 ? 7.257 -1.929 -11.420 1.00 95.12 86 ARG A N 1
ATOM 673 C CA . ARG A 1 86 ? 6.502 -3.180 -11.600 1.00 95.12 86 ARG A CA 1
ATOM 674 C C . ARG A 1 86 ? 5.879 -3.657 -10.294 1.00 95.12 86 ARG A C 1
ATOM 676 O O . ARG A 1 86 ? 4.682 -3.923 -10.247 1.00 95.12 86 ARG A O 1
ATOM 683 N N . ASP A 1 87 ? 6.669 -3.737 -9.232 1.00 92.06 87 ASP A N 1
ATOM 684 C CA . ASP A 1 87 ? 6.233 -4.223 -7.928 1.00 92.06 87 ASP A CA 1
ATOM 685 C C . ASP A 1 87 ? 5.190 -3.284 -7.314 1.00 92.06 87 ASP A C 1
ATOM 687 O O . ASP A 1 87 ? 4.270 -3.733 -6.634 1.00 92.06 87 ASP A O 1
ATOM 691 N N . THR A 1 88 ? 5.284 -1.979 -7.586 1.00 92.06 88 THR A N 1
ATOM 692 C CA . THR A 1 88 ? 4.258 -1.008 -7.185 1.00 92.06 88 THR A CA 1
ATOM 693 C C . THR A 1 88 ? 2.929 -1.279 -7.887 1.00 92.06 88 THR A C 1
ATOM 695 O O . THR A 1 88 ? 1.904 -1.351 -7.215 1.00 92.06 88 THR A O 1
ATOM 698 N N . VAL A 1 89 ? 2.928 -1.518 -9.203 1.00 94.12 89 VAL A N 1
ATOM 699 C CA . VAL A 1 89 ? 1.721 -1.942 -9.942 1.00 94.12 89 VAL A CA 1
ATOM 700 C C . VAL A 1 89 ? 1.204 -3.292 -9.424 1.00 94.12 89 VAL A C 1
ATOM 702 O O . VAL A 1 89 ? -0.006 -3.480 -9.263 1.00 94.12 89 VAL A O 1
ATOM 705 N N . ALA A 1 90 ? 2.109 -4.219 -9.101 1.00 91.44 90 ALA A N 1
ATOM 706 C CA . ALA A 1 90 ? 1.768 -5.540 -8.588 1.00 91.44 90 ALA A CA 1
ATOM 707 C C . ALA A 1 90 ? 1.035 -5.487 -7.238 1.00 91.44 90 ALA A C 1
ATOM 709 O O . ALA A 1 90 ? 0.146 -6.308 -7.028 1.00 91.44 90 ALA A O 1
ATOM 710 N N . VAL A 1 91 ? 1.322 -4.511 -6.361 1.00 90.31 91 VAL A N 1
ATOM 711 C CA . VAL A 1 91 ? 0.551 -4.289 -5.119 1.00 90.31 91 VAL A CA 1
ATOM 712 C C . VAL A 1 91 ? -0.934 -4.080 -5.427 1.00 90.31 91 VAL A C 1
ATOM 714 O O . VAL A 1 91 ? -1.785 -4.713 -4.803 1.00 90.31 91 VAL A O 1
ATOM 717 N N . TYR A 1 92 ? -1.255 -3.226 -6.400 1.00 91.94 92 TYR A N 1
ATOM 718 C CA . TYR A 1 92 ? -2.643 -2.938 -6.767 1.00 91.94 92 TYR A CA 1
ATOM 719 C C . TYR A 1 92 ? -3.318 -4.127 -7.440 1.00 91.94 92 TYR A C 1
ATOM 721 O O . TYR A 1 92 ? -4.446 -4.471 -7.091 1.00 91.94 92 TYR A O 1
ATOM 729 N N . ASN A 1 93 ? -2.619 -4.793 -8.362 1.00 91.62 93 ASN A N 1
ATOM 730 C CA . ASN A 1 93 ? -3.125 -6.010 -8.994 1.00 91.62 93 ASN A CA 1
ATOM 731 C C . ASN A 1 93 ? -3.416 -7.104 -7.951 1.00 91.62 93 ASN A C 1
ATOM 733 O O . ASN A 1 93 ? -4.461 -7.747 -7.977 1.00 91.62 93 ASN A O 1
ATOM 737 N N . TYR A 1 94 ? -2.519 -7.264 -6.980 1.00 87.88 94 TYR A N 1
ATOM 738 C CA . TYR A 1 94 ? -2.694 -8.189 -5.872 1.00 87.88 94 TYR A CA 1
ATOM 739 C C . TYR A 1 94 ? -3.920 -7.851 -5.013 1.00 87.88 94 TYR A C 1
ATOM 741 O O . TYR A 1 94 ? -4.718 -8.739 -4.728 1.00 87.88 94 TYR A O 1
ATOM 749 N N . LEU A 1 95 ? -4.109 -6.583 -4.632 1.00 87.12 95 LEU A N 1
ATOM 750 C CA . LEU A 1 95 ? -5.278 -6.168 -3.847 1.00 87.12 95 LEU A CA 1
ATOM 751 C C . LEU A 1 95 ? -6.595 -6.356 -4.611 1.00 87.12 95 LEU A C 1
ATOM 753 O O . LEU A 1 95 ? -7.627 -6.571 -3.986 1.00 87.12 95 LEU A O 1
ATOM 757 N N . ARG A 1 96 ? -6.560 -6.323 -5.950 1.00 88.00 96 ARG A N 1
ATOM 758 C CA . ARG A 1 96 ? -7.712 -6.618 -6.817 1.00 88.00 96 ARG A CA 1
ATOM 759 C C . ARG A 1 96 ? -8.015 -8.099 -6.978 1.00 88.00 96 ARG A C 1
ATOM 761 O O . ARG A 1 96 ? -9.069 -8.436 -7.517 1.00 88.00 96 ARG A O 1
ATOM 768 N N . ASN A 1 97 ? -7.126 -8.992 -6.551 1.00 89.12 97 ASN A N 1
ATOM 769 C CA . ASN A 1 97 ? -7.440 -10.411 -6.556 1.00 89.12 97 ASN A CA 1
ATOM 770 C C . ASN A 1 97 ? -8.681 -10.650 -5.685 1.00 89.12 97 ASN A C 1
ATOM 772 O O . ASN A 1 97 ? -8.697 -10.266 -4.519 1.00 89.12 97 ASN A O 1
ATOM 776 N N . GLY A 1 98 ? -9.709 -11.301 -6.236 1.00 87.25 98 GLY A N 1
ATOM 777 C CA . GLY A 1 98 ? -10.991 -11.464 -5.549 1.00 87.25 98 GLY A CA 1
ATOM 778 C C . GLY A 1 98 ? -10.864 -12.107 -4.165 1.00 87.25 98 GLY A C 1
ATOM 779 O O . GLY A 1 98 ? -11.486 -11.634 -3.222 1.00 87.25 98 GLY A O 1
ATOM 780 N N . ALA A 1 99 ? -10.009 -13.120 -3.999 1.00 86.75 99 ALA A N 1
ATOM 781 C CA . ALA A 1 99 ? -9.812 -13.764 -2.700 1.00 86.75 99 ALA A CA 1
ATOM 782 C C . ALA A 1 99 ? -9.141 -12.825 -1.681 1.00 86.75 99 ALA A C 1
ATOM 784 O O . ALA A 1 99 ? -9.512 -12.811 -0.508 1.00 86.75 99 ALA A O 1
ATOM 785 N N . VAL A 1 100 ? -8.184 -12.009 -2.131 1.00 85.44 100 VAL A N 1
ATOM 786 C CA . VAL A 1 100 ? -7.509 -11.004 -1.294 1.00 85.44 100 VAL A CA 1
ATOM 787 C C . VAL A 1 100 ? -8.473 -9.879 -0.921 1.00 85.44 100 VAL A C 1
ATOM 789 O O . VAL A 1 100 ? -8.558 -9.512 0.250 1.00 85.44 100 VAL A O 1
ATOM 792 N N . TRP A 1 101 ? -9.231 -9.361 -1.890 1.00 88.25 101 TRP A N 1
ATOM 793 C CA . TRP A 1 101 ? -10.179 -8.275 -1.657 1.00 88.25 101 TRP A CA 1
ATOM 794 C C . TRP A 1 101 ? -11.307 -8.691 -0.714 1.00 88.25 101 TRP A C 1
ATOM 796 O O . TRP A 1 101 ? -11.674 -7.940 0.183 1.00 88.25 101 TRP A O 1
ATOM 806 N N . GLN A 1 102 ? -11.819 -9.917 -0.849 1.00 88.50 102 GLN A N 1
ATOM 807 C CA . GLN A 1 102 ? -12.841 -10.434 0.065 1.00 88.50 102 GLN A CA 1
ATOM 808 C C . GLN A 1 102 ? -12.312 -10.575 1.497 1.00 88.50 102 GLN A C 1
ATOM 810 O O . GLN A 1 102 ? -13.015 -10.210 2.433 1.00 88.50 102 GLN A O 1
ATOM 815 N N . LYS A 1 103 ? -11.057 -11.010 1.685 1.00 87.88 103 LYS A N 1
ATOM 816 C CA . LYS A 1 103 ? -10.417 -11.009 3.013 1.00 87.88 103 LYS A CA 1
ATOM 817 C C . LYS A 1 103 ? -10.288 -9.600 3.587 1.00 87.88 103 LYS A C 1
ATOM 819 O O . LYS A 1 103 ? -10.552 -9.403 4.767 1.00 87.88 103 LYS A O 1
ATOM 824 N N . PHE A 1 104 ? -9.914 -8.624 2.760 1.00 88.00 104 PHE A 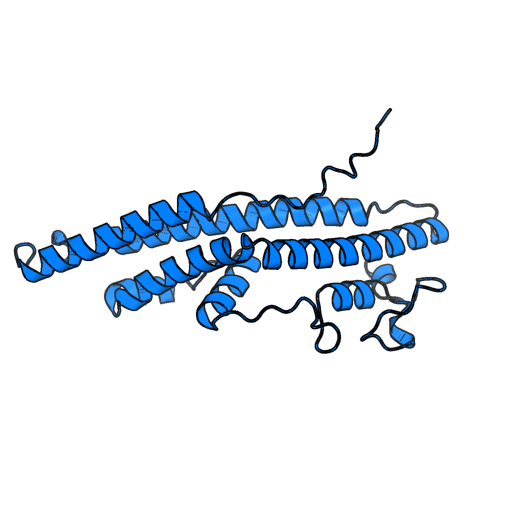N 1
ATOM 825 C CA . PHE A 1 104 ? -9.845 -7.227 3.182 1.00 88.00 104 PHE A CA 1
ATOM 826 C C . PHE A 1 104 ? -11.214 -6.694 3.623 1.00 88.00 104 PHE A C 1
ATOM 828 O O . PHE A 1 104 ? -11.323 -6.133 4.711 1.00 88.00 104 PHE A O 1
ATOM 835 N N . LYS A 1 105 ? -12.268 -6.930 2.832 1.00 89.88 105 LYS A N 1
ATOM 836 C CA . LYS A 1 105 ? -13.638 -6.550 3.202 1.00 89.88 105 LYS A CA 1
ATOM 837 C C . LYS A 1 105 ? -14.100 -7.238 4.483 1.00 89.88 105 LYS A C 1
ATOM 839 O O . LYS A 1 105 ? -14.670 -6.575 5.334 1.00 89.88 105 LYS A O 1
ATOM 844 N N . ALA A 1 106 ? -13.790 -8.523 4.662 1.00 89.12 106 ALA A N 1
ATOM 845 C CA . ALA A 1 106 ? -14.112 -9.245 5.891 1.00 89.12 106 ALA A CA 1
ATOM 846 C C . ALA A 1 106 ? -13.397 -8.660 7.124 1.00 89.12 106 ALA A C 1
ATOM 848 O O . ALA A 1 106 ? -13.999 -8.565 8.188 1.00 89.12 106 ALA A O 1
ATOM 849 N N . ILE A 1 107 ? -12.131 -8.240 6.994 1.00 89.62 107 ILE A N 1
ATOM 850 C CA . ILE A 1 107 ? -11.423 -7.511 8.061 1.00 89.62 107 ILE A CA 1
ATOM 851 C C . ILE A 1 107 ? -12.117 -6.177 8.346 1.00 89.62 107 ILE A C 1
ATOM 853 O O . ILE A 1 107 ? -12.366 -5.860 9.507 1.00 89.62 107 ILE A O 1
ATOM 857 N N . ASN A 1 108 ? -12.429 -5.402 7.302 1.00 91.69 108 ASN A N 1
ATOM 858 C CA . ASN A 1 108 ? -13.091 -4.111 7.461 1.00 91.69 108 ASN A CA 1
ATOM 859 C C . ASN A 1 108 ? -14.443 -4.267 8.164 1.00 91.69 108 ASN A C 1
ATOM 861 O O . ASN A 1 108 ? -14.722 -3.520 9.090 1.00 91.69 108 ASN A O 1
ATOM 865 N N . GLU A 1 109 ? -15.230 -5.276 7.793 1.00 91.81 109 GLU A N 1
ATOM 866 C CA . GLU A 1 109 ? -16.520 -5.560 8.420 1.00 91.81 109 GLU A CA 1
ATOM 867 C C . GLU A 1 109 ? -16.380 -5.879 9.912 1.00 91.81 109 GLU A C 1
ATOM 869 O O . GLU A 1 109 ? -17.051 -5.261 10.731 1.00 91.81 109 GLU A O 1
ATOM 874 N N . LYS A 1 110 ? -15.419 -6.730 10.301 1.00 91.44 110 LYS A N 1
ATOM 875 C CA . LYS A 1 110 ? -15.132 -6.991 11.725 1.00 91.44 110 LYS A CA 1
ATOM 876 C C . LYS A 1 110 ? -14.756 -5.714 12.482 1.00 91.44 110 LYS A C 1
ATOM 878 O O . LYS A 1 110 ? -15.192 -5.500 13.609 1.00 91.44 110 LYS A O 1
ATOM 883 N N . VAL A 1 111 ? -13.965 -4.831 11.866 1.00 92.94 111 VAL A N 1
ATOM 884 C CA . VAL A 1 111 ? -13.642 -3.532 12.474 1.00 92.94 111 VAL A CA 1
ATOM 885 C C . VAL A 1 111 ? -14.897 -2.666 12.610 1.00 92.94 111 VAL A C 1
ATOM 887 O O . VAL A 1 111 ? -15.099 -2.078 13.673 1.00 92.94 111 VAL A O 1
ATOM 890 N N . ARG A 1 112 ? -15.763 -2.614 11.590 1.00 94.31 112 ARG A N 1
ATOM 891 C CA . ARG A 1 112 ? -17.040 -1.880 11.628 1.00 94.31 112 ARG A CA 1
ATOM 892 C C . ARG A 1 112 ? -17.951 -2.388 12.742 1.00 94.31 112 ARG A C 1
ATOM 894 O O . ARG A 1 112 ? -18.491 -1.572 13.486 1.00 94.31 112 ARG A O 1
ATOM 901 N N . GLU A 1 113 ? -18.062 -3.704 12.915 1.00 93.88 113 GLU A N 1
ATOM 902 C CA . GLU A 1 113 ? -18.813 -4.327 14.011 1.00 93.88 113 GLU A CA 1
ATOM 903 C C . GLU A 1 113 ? -18.299 -3.869 15.384 1.00 93.88 113 GLU A C 1
ATOM 905 O O . GLU A 1 113 ? -19.087 -3.507 16.261 1.00 93.88 113 GLU A O 1
ATOM 910 N N . GLU A 1 114 ? -16.978 -3.823 15.577 1.00 94.19 114 GLU A N 1
ATOM 911 C CA . GLU A 1 114 ? -16.381 -3.379 16.841 1.00 94.19 114 GLU A CA 1
ATOM 912 C C . GLU A 1 114 ? -16.509 -1.862 17.063 1.00 94.19 114 GLU A C 1
ATOM 914 O O . GLU A 1 114 ? -16.751 -1.416 18.191 1.00 94.19 114 GLU A O 1
ATOM 919 N N . MET A 1 115 ? -16.448 -1.054 15.998 1.00 93.75 115 MET A N 1
ATOM 920 C CA . MET A 1 115 ? -16.759 0.380 16.064 1.00 93.75 115 MET A CA 1
ATOM 921 C C . MET A 1 115 ? -18.216 0.614 16.462 1.00 93.75 115 MET A C 1
ATOM 923 O O . MET A 1 115 ? -18.490 1.425 17.352 1.00 93.75 115 MET A O 1
ATOM 927 N N . LYS A 1 116 ? -19.144 -0.130 15.851 1.00 94.38 116 LYS A N 1
ATOM 928 C CA . LYS A 1 116 ? -20.570 -0.077 16.168 1.00 94.38 116 LYS A CA 1
ATOM 929 C C . LYS A 1 116 ? -20.830 -0.478 17.616 1.00 94.38 116 LYS A C 1
ATOM 931 O O . LYS A 1 116 ? -21.520 0.239 18.333 1.00 94.38 116 LYS A O 1
ATOM 936 N N . ARG A 1 117 ? -20.214 -1.566 18.084 1.00 94.19 117 ARG A N 1
ATOM 937 C CA . ARG A 1 117 ? -20.325 -2.025 19.476 1.00 94.19 117 ARG A CA 1
ATOM 938 C C . ARG A 1 117 ? -19.880 -0.949 20.466 1.00 94.19 117 ARG A C 1
ATOM 940 O O . ARG A 1 117 ? -20.565 -0.684 21.453 1.00 94.19 117 ARG A O 1
ATOM 947 N N . ALA A 1 118 ? -18.750 -0.301 20.193 1.00 94.00 118 ALA A N 1
ATOM 948 C CA . ALA A 1 118 ? -18.251 0.784 21.026 1.00 94.00 118 ALA A CA 1
ATOM 949 C C . ALA A 1 118 ? -19.155 2.028 20.984 1.00 94.00 118 ALA A C 1
ATOM 951 O O . ALA A 1 118 ? -19.356 2.666 22.020 1.00 94.00 118 ALA A O 1
ATOM 952 N N . GLN A 1 119 ? -19.708 2.367 19.815 1.00 93.94 119 GLN A N 1
ATOM 953 C CA . GLN A 1 119 ? -20.684 3.446 19.642 1.00 93.94 119 GLN A CA 1
ATOM 954 C C . GLN A 1 119 ? -21.966 3.180 20.435 1.00 93.94 119 GLN A C 1
ATOM 956 O O . GLN A 1 119 ? -22.391 4.039 21.209 1.00 93.94 119 GLN A O 1
ATOM 961 N N . ASP A 1 120 ? -22.545 1.988 20.296 1.00 94.19 120 ASP A N 1
ATOM 962 C CA . ASP A 1 120 ? -23.780 1.597 20.975 1.00 94.19 12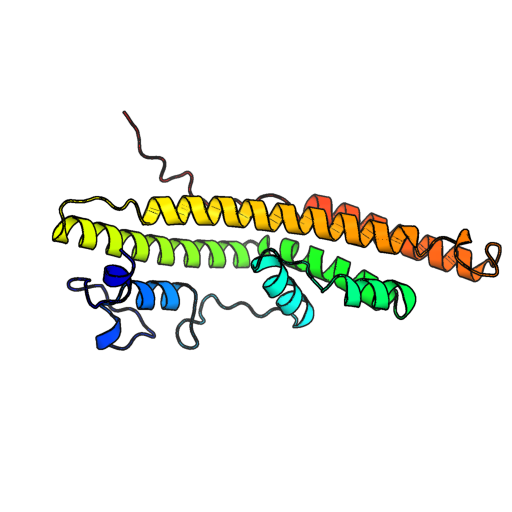0 ASP A CA 1
ATOM 963 C C . ASP A 1 120 ? -23.584 1.636 22.502 1.00 94.19 120 ASP A C 1
ATOM 965 O O . ASP A 1 120 ? -24.378 2.247 23.221 1.00 94.19 120 ASP A O 1
ATOM 969 N N . GLN A 1 121 ? -22.457 1.118 23.007 1.00 94.06 121 GLN A N 1
ATOM 970 C CA . GLN A 1 121 ? -22.119 1.207 24.431 1.00 94.06 121 GLN A CA 1
ATOM 971 C C . GLN A 1 121 ? -21.906 2.652 24.907 1.00 94.06 121 GLN A C 1
ATOM 973 O O . GLN A 1 121 ? -22.331 3.027 26.003 1.00 94.06 121 GLN A O 1
ATOM 978 N N . TYR A 1 122 ? -21.246 3.489 24.105 1.00 92.50 122 TYR A N 1
ATOM 979 C CA . TYR A 1 122 ? -21.050 4.900 24.437 1.00 92.50 122 TYR A CA 1
ATOM 980 C C . TYR A 1 122 ? -22.387 5.643 24.541 1.00 92.50 122 TYR A C 1
ATOM 982 O O . TYR A 1 122 ? -22.587 6.443 25.463 1.00 92.50 122 TYR A O 1
ATOM 990 N N . LYS A 1 123 ? -23.318 5.338 23.631 1.00 92.75 123 LYS A N 1
ATOM 991 C CA . LYS A 1 123 ? -24.673 5.889 23.609 1.00 92.75 123 LYS A CA 1
ATOM 992 C C . LYS A 1 123 ? -25.480 5.455 24.824 1.00 92.75 123 LYS A C 1
ATOM 994 O O . LYS A 1 123 ? -26.123 6.303 25.435 1.00 92.75 123 LYS A O 1
ATOM 999 N N . LEU A 1 124 ? -25.377 4.193 25.239 1.00 92.31 124 LEU A N 1
ATOM 1000 C CA . LEU A 1 124 ? -25.982 3.712 26.486 1.00 92.31 124 LEU A CA 1
ATOM 1001 C C . LEU A 1 124 ? -25.433 4.458 27.714 1.00 92.31 124 LEU A C 1
ATOM 1003 O O . LEU A 1 124 ? -26.202 4.879 28.574 1.00 92.31 124 LEU A O 1
ATOM 1007 N N . ASN A 1 125 ? -24.118 4.688 27.768 1.00 89.25 125 ASN A N 1
ATOM 1008 C CA . ASN A 1 125 ? -23.466 5.287 28.936 1.00 89.25 125 ASN A CA 1
ATOM 1009 C C . ASN A 1 125 ? -23.626 6.815 29.025 1.00 89.25 125 ASN A C 1
ATOM 1011 O O . ASN A 1 125 ? -23.469 7.386 30.103 1.00 89.25 125 ASN A O 1
ATOM 1015 N N . THR A 1 126 ? -23.867 7.501 27.903 1.00 89.69 126 THR A N 1
ATOM 1016 C CA . THR A 1 126 ? -23.812 8.976 27.843 1.00 89.69 126 THR A CA 1
ATOM 1017 C C . THR A 1 126 ? -25.014 9.642 27.180 1.00 89.69 126 THR A C 1
ATOM 1019 O O . THR A 1 126 ? -25.104 10.870 27.202 1.00 89.69 126 THR A O 1
ATOM 1022 N N . VAL A 1 127 ? -25.920 8.868 26.573 1.00 84.25 127 VAL A N 1
ATOM 1023 C CA . VAL A 1 127 ? -27.045 9.335 25.737 1.00 84.25 127 VAL A CA 1
ATOM 1024 C C . VAL A 1 127 ? -26.592 10.073 24.460 1.00 84.25 127 VAL A C 1
ATOM 1026 O O . VAL A 1 127 ? -27.412 10.564 23.688 1.00 84.25 127 VAL A O 1
ATOM 1029 N N . LYS A 1 128 ? -25.282 10.146 24.188 1.00 88.62 128 LYS A N 1
ATOM 1030 C CA . LYS A 1 128 ? -24.718 10.807 23.004 1.00 88.62 128 LYS A CA 1
ATOM 1031 C C . LYS A 1 128 ? -24.350 9.794 21.934 1.00 88.62 128 LYS A C 1
ATOM 1033 O O . LYS A 1 128 ? -23.745 8.768 22.227 1.00 88.62 128 LYS A O 1
ATOM 1038 N N . ASP A 1 129 ? -24.639 10.142 20.688 1.00 88.75 129 ASP A N 1
ATOM 1039 C CA . ASP A 1 129 ? -24.168 9.396 19.528 1.00 88.75 129 ASP A CA 1
ATOM 1040 C C . ASP A 1 129 ? -22.854 10.002 19.023 1.00 88.75 129 ASP A C 1
ATOM 1042 O O . ASP A 1 129 ? -22.806 11.179 18.659 1.00 88.75 129 ASP A O 1
ATOM 1046 N N . ASN A 1 130 ? -21.772 9.226 19.060 1.00 87.12 130 ASN A N 1
ATOM 1047 C CA . ASN A 1 130 ? -20.467 9.662 18.562 1.00 87.12 130 ASN A CA 1
ATOM 1048 C C . ASN A 1 130 ? -20.248 9.314 17.084 1.00 87.12 130 ASN A C 1
ATOM 1050 O O . ASN A 1 130 ? -19.211 9.710 16.555 1.00 87.12 130 ASN A O 1
ATOM 1054 N N . ARG A 1 131 ? -21.197 8.605 16.444 1.00 91.56 131 ARG A N 1
ATOM 1055 C CA . ARG A 1 131 ? -21.150 8.229 15.024 1.00 9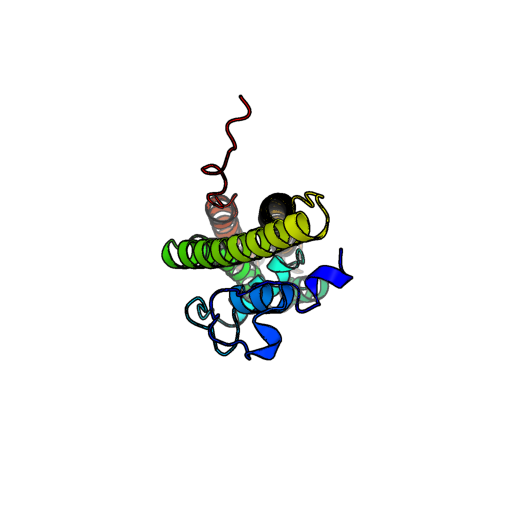1.56 131 ARG A CA 1
ATOM 1056 C C . ARG A 1 131 ? -19.835 7.539 14.638 1.00 91.56 131 ARG A C 1
ATOM 1058 O O . ARG A 1 131 ? -19.308 7.755 13.552 1.00 91.56 131 ARG A O 1
ATOM 1065 N N . LEU A 1 132 ? -19.266 6.747 15.550 1.00 90.81 132 LEU A N 1
ATOM 1066 C CA . LEU A 1 132 ? -17.928 6.180 15.386 1.00 90.81 132 LEU A CA 1
ATOM 1067 C C . LEU A 1 132 ? -17.817 5.271 14.156 1.00 90.81 132 LEU A C 1
ATOM 1069 O O . LEU A 1 132 ? -16.814 5.346 13.449 1.00 90.81 132 LEU A O 1
ATOM 1073 N N . GLN A 1 133 ? -18.837 4.450 13.891 1.00 92.62 133 GLN A N 1
ATOM 1074 C CA . GLN A 1 133 ? -18.874 3.595 12.703 1.00 92.62 133 GLN A CA 1
ATOM 1075 C C . GLN A 1 133 ? -18.846 4.436 11.419 1.00 92.62 133 GLN A C 1
ATOM 1077 O O . GLN A 1 133 ? -18.044 4.182 10.530 1.00 92.62 133 GLN A O 1
ATOM 1082 N N . GLU A 1 134 ? -19.644 5.500 11.358 1.00 92.81 134 GLU A N 1
ATOM 1083 C CA . GLU A 1 134 ? -19.698 6.394 10.196 1.00 92.81 134 GLU A CA 1
ATOM 1084 C C . GLU A 1 134 ? -18.384 7.169 10.004 1.00 92.81 134 GLU A C 1
ATOM 1086 O O . GLU A 1 134 ? -17.930 7.367 8.879 1.00 92.81 134 GLU A O 1
ATOM 1091 N N . CYS A 1 135 ? -17.730 7.580 11.096 1.00 93.44 135 CYS A N 1
ATOM 1092 C CA . CYS A 1 135 ? -16.395 8.175 11.034 1.00 93.44 135 CYS A CA 1
ATOM 1093 C C . CYS A 1 135 ? -15.345 7.188 10.506 1.00 93.44 135 CYS A C 1
ATOM 1095 O O . CYS A 1 135 ? -14.432 7.610 9.795 1.00 93.44 135 CYS A O 1
ATOM 1097 N N . TRP A 1 136 ? -15.452 5.902 10.850 1.00 93.44 136 TRP A N 1
ATOM 1098 C CA . TRP A 1 136 ? -14.587 4.859 10.301 1.00 93.44 136 TRP A CA 1
ATOM 1099 C C . TRP A 1 136 ? -14.841 4.646 8.807 1.00 93.44 136 TRP A C 1
ATOM 1101 O O . TRP A 1 136 ? -13.883 4.626 8.037 1.00 93.44 136 TRP A O 1
ATOM 1111 N N . ASP A 1 137 ? -16.106 4.560 8.395 1.00 94.19 137 ASP A N 1
ATOM 1112 C CA . ASP A 1 137 ? -16.490 4.382 6.992 1.00 94.19 137 ASP A CA 1
ATOM 1113 C C . ASP A 1 137 ? -15.966 5.549 6.133 1.00 94.19 137 ASP A C 1
ATOM 1115 O O . ASP A 1 137 ? -15.274 5.319 5.139 1.00 94.19 137 ASP A O 1
ATOM 1119 N N . ALA A 1 138 ? -16.155 6.795 6.587 1.00 94.12 138 ALA A N 1
ATOM 1120 C CA . ALA A 1 138 ? -15.616 7.984 5.921 1.00 94.12 138 ALA A CA 1
ATOM 1121 C C . ALA A 1 138 ? -14.075 8.010 5.893 1.00 94.12 138 ALA A C 1
ATOM 1123 O O . ALA A 1 138 ? -13.469 8.389 4.888 1.00 94.12 138 ALA A O 1
ATOM 1124 N N . PHE A 1 139 ? -13.420 7.599 6.986 1.00 93.62 139 PHE A N 1
ATOM 1125 C CA . PHE A 1 139 ? -11.963 7.478 7.024 1.00 93.62 139 PHE A CA 1
ATOM 1126 C C . PHE A 1 139 ? -11.463 6.452 6.005 1.00 93.62 139 PHE A C 1
ATOM 1128 O O . PHE A 1 139 ? -10.505 6.735 5.287 1.00 93.62 139 PHE A O 1
ATOM 1135 N N . MET A 1 140 ? -12.088 5.276 5.932 1.00 93.25 140 MET A N 1
ATOM 1136 C CA . MET A 1 140 ? -11.672 4.203 5.033 1.00 93.25 140 MET A CA 1
ATOM 1137 C C . MET A 1 140 ? -11.903 4.558 3.567 1.00 93.25 140 MET A C 1
ATOM 1139 O O . MET A 1 140 ? -11.024 4.291 2.747 1.00 93.25 140 MET A O 1
ATOM 1143 N N . GLU A 1 141 ? -13.024 5.202 3.241 1.00 93.12 141 GLU A N 1
ATOM 1144 C CA . GLU A 1 141 ? -13.291 5.729 1.900 1.00 93.12 141 GLU A CA 1
ATOM 1145 C C . GLU A 1 141 ? -12.188 6.709 1.478 1.00 93.12 141 GLU A C 1
ATOM 1147 O O . GLU A 1 141 ? -11.461 6.454 0.513 1.00 93.12 141 GLU A O 1
ATOM 1152 N N . GLN A 1 142 ? -11.946 7.746 2.286 1.00 93.19 142 GLN A N 1
ATOM 1153 C CA . GLN A 1 142 ? -10.893 8.727 2.021 1.00 93.19 142 GLN A CA 1
ATOM 1154 C C . GLN A 1 142 ? -9.492 8.089 1.981 1.00 93.19 142 GLN A C 1
ATOM 1156 O O . GLN A 1 142 ? -8.627 8.487 1.194 1.00 93.19 142 GLN A O 1
ATOM 1161 N N . HIS A 1 143 ? -9.224 7.106 2.842 1.00 91.88 143 HIS A N 1
ATOM 1162 C CA . HIS A 1 143 ? -7.949 6.402 2.869 1.00 91.88 143 HIS A CA 1
ATOM 1163 C C . HIS A 1 143 ? -7.710 5.635 1.567 1.00 91.88 143 HIS A C 1
ATOM 1165 O O . HIS A 1 143 ? -6.615 5.723 1.011 1.00 91.88 143 HIS A O 1
ATOM 1171 N N . MET A 1 144 ? -8.720 4.929 1.053 1.00 91.81 144 MET A N 1
ATOM 1172 C CA . MET A 1 144 ? -8.611 4.175 -0.196 1.00 91.81 144 MET A CA 1
ATOM 1173 C C . MET A 1 144 ? -8.499 5.084 -1.422 1.00 91.81 144 MET A C 1
ATOM 1175 O O . MET A 1 144 ? -7.729 4.775 -2.334 1.00 91.81 144 MET A O 1
ATOM 1179 N N . GLU A 1 145 ? -9.196 6.221 -1.435 1.00 92.62 145 GLU A N 1
ATOM 1180 C CA . GLU A 1 145 ? -9.025 7.243 -2.473 1.00 92.62 145 GLU A CA 1
ATOM 1181 C C . GLU A 1 145 ? -7.590 7.775 -2.501 1.00 92.62 145 GLU A C 1
ATOM 1183 O O . GLU A 1 145 ? -6.935 7.767 -3.547 1.00 92.62 145 GLU A O 1
ATOM 1188 N N . ASN A 1 146 ? -7.063 8.162 -1.335 1.00 92.00 146 ASN A N 1
ATOM 1189 C CA . ASN A 1 146 ? -5.688 8.635 -1.200 1.00 92.00 146 ASN A CA 1
ATOM 1190 C C . ASN A 1 146 ? -4.674 7.555 -1.576 1.00 92.00 146 ASN A C 1
ATOM 1192 O O . ASN A 1 146 ? -3.697 7.851 -2.263 1.00 92.00 146 ASN A O 1
ATOM 1196 N N . PHE A 1 147 ? -4.908 6.308 -1.167 1.00 90.62 147 PHE A N 1
ATOM 1197 C CA . PHE A 1 147 ? -4.068 5.168 -1.515 1.00 90.62 147 PHE A CA 1
ATOM 1198 C C . PHE A 1 147 ? -3.914 5.065 -3.038 1.00 90.62 147 PHE A C 1
ATOM 1200 O O . PHE A 1 147 ? -2.793 5.085 -3.546 1.00 90.62 147 PHE A O 1
ATOM 1207 N N . VAL A 1 148 ? -5.030 5.071 -3.776 1.00 92.75 148 VAL A N 1
ATOM 1208 C CA . VAL A 1 148 ? -5.041 5.006 -5.246 1.00 92.75 148 VAL A CA 1
ATOM 1209 C C . VAL A 1 148 ? -4.395 6.238 -5.876 1.00 92.75 148 VAL A C 1
ATOM 1211 O O . VAL A 1 148 ? -3.515 6.089 -6.727 1.00 92.75 148 VAL A O 1
ATOM 1214 N N . ALA A 1 149 ? -4.782 7.444 -5.453 1.00 92.62 149 ALA A N 1
ATOM 1215 C CA . ALA A 1 149 ? -4.253 8.691 -6.003 1.00 92.62 149 ALA A CA 1
ATOM 1216 C C . ALA A 1 149 ? -2.730 8.798 -5.818 1.00 92.62 149 ALA A C 1
ATOM 1218 O O . ALA A 1 149 ? -2.001 9.151 -6.751 1.00 92.62 149 ALA A O 1
ATOM 1219 N N . ASN A 1 150 ? -2.228 8.418 -4.640 1.00 91.06 150 ASN A N 1
ATOM 1220 C CA . ASN A 1 150 ? -0.797 8.392 -4.347 1.00 91.06 150 ASN A CA 1
ATOM 1221 C C . ASN A 1 150 ? -0.067 7.351 -5.201 1.00 91.06 150 ASN A C 1
ATOM 1223 O O . ASN A 1 150 ? 1.009 7.644 -5.722 1.00 91.06 150 ASN A O 1
ATOM 1227 N N . GLY A 1 151 ? -0.655 6.168 -5.407 1.00 91.88 151 GLY A N 1
ATOM 1228 C CA . GLY A 1 151 ? -0.126 5.162 -6.328 1.00 91.88 151 GLY A CA 1
ATOM 1229 C C . GLY A 1 151 ? 0.011 5.661 -7.756 1.00 91.88 151 GLY A C 1
ATOM 1230 O O . GLY A 1 151 ? 1.086 5.548 -8.344 1.00 91.88 151 GLY A O 1
ATOM 1231 N N . GLN A 1 152 ? -1.064 6.234 -8.300 1.00 94.19 152 GLN A N 1
ATOM 1232 C CA . GLN A 1 152 ? -1.087 6.783 -9.657 1.00 94.19 152 GLN A CA 1
ATOM 1233 C C . GLN A 1 152 ? -0.037 7.881 -9.823 1.00 94.19 152 GLN A C 1
ATOM 1235 O O . GLN A 1 152 ? 0.759 7.843 -10.763 1.00 94.19 152 GLN A O 1
ATOM 1240 N N . SER A 1 153 ? -0.005 8.829 -8.883 1.00 93.00 153 SER A N 1
ATOM 1241 C CA . SER A 1 153 ? 0.958 9.929 -8.873 1.00 93.00 153 SER A CA 1
ATOM 1242 C C . SER A 1 153 ? 2.396 9.409 -8.826 1.00 93.00 153 SER A C 1
ATOM 1244 O O . SER A 1 153 ? 3.218 9.769 -9.671 1.00 93.00 153 SER A O 1
ATOM 1246 N N . TRP A 1 154 ? 2.686 8.487 -7.902 1.00 93.06 154 TRP A N 1
ATOM 1247 C CA . TRP A 1 154 ? 4.023 7.927 -7.741 1.00 93.06 154 TRP A CA 1
ATOM 1248 C C . TRP A 1 154 ? 4.473 7.146 -8.981 1.00 93.06 154 TRP A C 1
ATOM 1250 O O . TRP A 1 154 ? 5.579 7.387 -9.461 1.00 93.06 154 TRP A O 1
ATOM 1260 N N . ILE A 1 155 ? 3.630 6.265 -9.538 1.00 95.19 155 ILE A N 1
ATOM 1261 C CA . ILE A 1 155 ? 3.963 5.482 -10.742 1.00 95.19 155 ILE A CA 1
ATOM 1262 C C . ILE A 1 155 ? 4.211 6.412 -11.929 1.00 95.19 155 ILE A C 1
ATOM 1264 O O . ILE A 1 155 ? 5.220 6.263 -12.615 1.00 95.19 155 ILE A O 1
ATOM 1268 N N . LYS A 1 156 ? 3.340 7.405 -12.146 1.00 95.75 156 LYS A N 1
ATOM 1269 C CA . LYS A 1 156 ? 3.496 8.378 -13.232 1.00 95.75 156 LYS A CA 1
ATOM 1270 C C . LYS A 1 156 ? 4.807 9.151 -13.106 1.00 95.75 156 LYS A C 1
ATOM 1272 O O . LYS A 1 156 ? 5.537 9.297 -14.085 1.00 95.75 156 LYS A O 1
ATOM 1277 N N . SER A 1 157 ? 5.136 9.622 -11.902 1.00 95.00 157 SER A N 1
ATOM 1278 C CA . SER A 1 157 ? 6.419 10.275 -11.639 1.00 95.00 157 SER A CA 1
ATOM 1279 C C . SER A 1 157 ? 7.603 9.331 -11.845 1.00 95.00 157 SER A C 1
ATOM 1281 O O . SER A 1 157 ? 8.607 9.748 -12.414 1.00 95.00 157 SER A O 1
ATOM 1283 N N . ALA A 1 158 ? 7.499 8.075 -11.413 1.00 95.00 158 ALA A N 1
ATOM 1284 C CA . ALA A 1 158 ? 8.565 7.093 -11.544 1.00 95.00 158 ALA A CA 1
ATOM 1285 C C . ALA A 1 158 ? 8.850 6.749 -13.013 1.00 95.00 158 ALA A C 1
ATOM 1287 O O . ALA A 1 158 ? 10.002 6.819 -13.435 1.00 95.00 158 ALA A O 1
ATOM 1288 N N . ILE A 1 159 ? 7.803 6.471 -13.796 1.00 96.69 159 ILE A N 1
ATOM 1289 C CA . ILE A 1 159 ? 7.891 6.226 -15.240 1.00 96.69 159 ILE A CA 1
ATOM 1290 C C . ILE A 1 159 ? 8.528 7.421 -15.942 1.00 96.69 159 ILE A C 1
ATOM 1292 O O . ILE A 1 159 ? 9.479 7.242 -16.698 1.00 96.69 159 ILE A O 1
ATOM 1296 N N . LYS A 1 160 ? 8.073 8.642 -15.631 1.00 96.75 160 LYS A N 1
ATOM 1297 C CA . LYS A 1 160 ? 8.655 9.856 -16.208 1.00 96.75 160 LYS A CA 1
ATOM 1298 C C . LYS A 1 160 ? 10.145 9.980 -15.881 1.00 96.75 160 LYS A C 1
ATOM 1300 O O . LYS A 1 160 ? 10.932 10.252 -16.773 1.00 96.75 160 LYS A O 1
ATOM 1305 N N . LEU A 1 161 ? 10.547 9.769 -14.627 1.00 96.31 161 LEU A N 1
ATOM 1306 C CA . LEU A 1 161 ? 11.951 9.896 -14.222 1.00 96.31 161 LEU A CA 1
ATOM 1307 C C . LEU A 1 161 ? 12.861 8.869 -14.909 1.00 96.31 161 LEU A C 1
ATOM 1309 O O . LEU A 1 161 ? 13.967 9.223 -15.308 1.00 96.31 161 LEU A O 1
ATOM 1313 N N . VAL A 1 162 ? 12.413 7.616 -15.042 1.00 96.81 162 VAL A N 1
ATOM 1314 C CA . VAL A 1 162 ? 13.169 6.586 -15.773 1.00 96.81 162 VAL A CA 1
ATOM 1315 C C . VAL A 1 162 ? 13.230 6.954 -17.255 1.00 96.81 162 VAL A C 1
ATOM 1317 O O . VAL A 1 162 ? 14.311 6.946 -17.838 1.00 96.81 162 VAL A O 1
ATOM 1320 N N . GLY A 1 163 ? 12.091 7.331 -17.841 1.00 96.88 163 GLY A N 1
ATOM 1321 C CA . GLY A 1 163 ? 11.972 7.670 -19.254 1.00 96.88 163 GLY A CA 1
ATOM 1322 C C . GLY A 1 163 ? 12.788 8.898 -19.651 1.00 96.88 163 GLY A C 1
ATOM 1323 O O . GLY A 1 163 ? 13.434 8.867 -20.688 1.00 96.88 163 GLY A O 1
ATOM 1324 N N . ASP A 1 164 ? 12.820 9.935 -18.810 1.00 96.75 164 ASP A N 1
ATOM 1325 C CA . ASP A 1 164 ? 13.620 11.145 -19.024 1.00 96.75 164 ASP A CA 1
ATOM 1326 C C . ASP A 1 164 ? 15.128 10.861 -18.947 1.00 96.75 164 ASP A C 1
ATOM 1328 O O . ASP A 1 164 ? 15.905 11.553 -19.599 1.00 96.75 164 ASP A O 1
ATOM 1332 N N . HIS A 1 165 ? 15.557 9.899 -18.118 1.00 96.31 165 HIS A N 1
ATOM 1333 C CA . HIS A 1 165 ? 16.972 9.557 -17.958 1.00 96.31 165 HIS A CA 1
ATOM 1334 C C . HIS A 1 165 ? 17.470 8.645 -19.084 1.00 96.31 165 HIS A C 1
ATOM 1336 O O . HIS A 1 165 ? 18.535 8.893 -19.645 1.00 96.31 165 HIS A O 1
ATOM 1342 N N . TRP A 1 166 ? 16.691 7.624 -19.444 1.00 95.88 166 TRP A N 1
ATOM 1343 C CA . TRP A 1 166 ? 17.054 6.620 -20.445 1.00 95.88 166 TRP A CA 1
ATOM 1344 C C . TRP A 1 166 ? 16.631 7.037 -21.860 1.00 95.88 166 TRP A C 1
ATOM 1346 O O . TRP A 1 166 ? 15.822 6.376 -22.519 1.00 95.88 166 TRP A O 1
ATOM 1356 N N . VAL A 1 167 ? 17.209 8.151 -22.320 1.00 95.88 167 VAL A N 1
ATOM 1357 C CA . VAL A 1 167 ? 17.181 8.613 -23.716 1.00 95.88 167 VAL A CA 1
ATOM 1358 C C . VAL A 1 167 ? 18.609 8.736 -24.255 1.00 95.88 167 VAL A C 1
ATOM 1360 O O . VAL A 1 167 ? 19.493 9.137 -23.494 1.00 95.88 167 VAL A O 1
ATOM 1363 N N . PRO A 1 168 ? 18.864 8.457 -25.550 1.00 95.38 168 PRO A N 1
ATOM 1364 C CA . PRO A 1 168 ? 20.229 8.430 -26.084 1.00 95.38 168 PRO A CA 1
ATOM 1365 C C . PRO A 1 168 ? 21.009 9.734 -25.866 1.00 95.38 168 PRO A C 1
ATOM 1367 O O . PRO A 1 168 ? 22.196 9.699 -25.563 1.00 95.38 168 PRO A O 1
ATOM 1370 N N . SER A 1 169 ? 20.328 10.885 -25.916 1.00 95.31 169 SER A N 1
ATOM 1371 C CA . SER A 1 169 ? 20.926 12.215 -25.723 1.00 95.31 169 SER A CA 1
ATOM 1372 C C . SER A 1 169 ? 21.549 12.457 -24.345 1.00 95.31 169 SER A C 1
ATOM 1374 O O . SER A 1 169 ? 22.254 13.446 -24.175 1.00 95.31 169 SER A O 1
ATOM 1376 N N . ASN A 1 170 ? 21.269 11.605 -23.357 1.00 94.56 170 ASN A N 1
ATOM 1377 C CA . ASN A 1 170 ? 21.830 11.726 -22.012 1.00 94.56 170 ASN A CA 1
ATOM 1378 C C . ASN A 1 170 ? 23.155 10.971 -21.835 1.00 94.56 170 ASN A C 1
ATOM 1380 O O . ASN A 1 170 ? 23.714 10.990 -20.738 1.00 94.56 170 ASN A O 1
ATOM 1384 N N . PHE A 1 171 ? 23.644 10.301 -22.880 1.00 93.06 171 PHE A N 1
ATOM 1385 C CA . PHE A 1 171 ? 24.872 9.512 -22.856 1.00 93.06 171 PHE A CA 1
ATOM 1386 C C . PHE A 1 171 ? 25.942 10.134 -23.760 1.00 93.06 171 PHE A C 1
ATOM 1388 O O . PHE A 1 171 ? 25.628 10.833 -24.721 1.00 93.06 171 PHE A O 1
ATOM 1395 N N . ASP A 1 172 ? 27.213 9.848 -23.465 1.00 92.75 172 A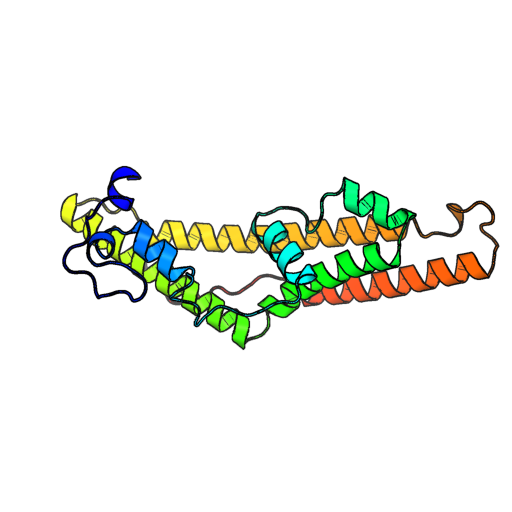SP A N 1
ATOM 1396 C CA . ASP A 1 172 ? 28.366 10.453 -24.150 1.00 92.75 172 ASP A CA 1
ATOM 1397 C C . ASP A 1 172 ? 28.415 10.151 -25.659 1.00 92.75 172 ASP A C 1
ATOM 1399 O O . ASP A 1 172 ? 28.964 10.936 -26.431 1.00 92.75 172 ASP A O 1
ATOM 1403 N N . ASN A 1 173 ? 27.835 9.024 -26.084 1.00 91.50 173 ASN A N 1
ATOM 1404 C CA . ASN A 1 173 ? 27.722 8.633 -27.487 1.00 91.50 173 ASN A CA 1
ATOM 1405 C C . ASN A 1 173 ? 26.249 8.353 -27.851 1.00 91.50 173 ASN A C 1
ATOM 1407 O O . ASN A 1 173 ? 25.817 7.198 -27.809 1.00 91.50 173 ASN A O 1
ATOM 1411 N N . PRO A 1 174 ? 25.461 9.391 -28.181 1.00 90.69 174 PRO A N 1
ATOM 1412 C CA . PRO A 1 174 ? 24.025 9.256 -28.427 1.00 90.69 174 PRO A CA 1
ATOM 1413 C C . PRO A 1 174 ? 23.690 8.433 -29.677 1.00 90.69 174 PRO A C 1
ATOM 1415 O O . PRO A 1 174 ? 22.593 7.888 -29.762 1.00 90.69 174 PRO A O 1
ATOM 1418 N N . ASP A 1 175 ? 24.628 8.310 -30.619 1.00 93.69 175 ASP A N 1
ATOM 1419 C CA . ASP A 1 175 ? 24.451 7.543 -31.857 1.00 93.69 175 ASP A CA 1
ATOM 1420 C C . ASP A 1 175 ? 24.921 6.081 -31.723 1.00 93.69 175 ASP A C 1
ATOM 1422 O O . ASP A 1 175 ? 24.886 5.324 -32.695 1.00 93.69 175 ASP A O 1
ATOM 1426 N N . ASP A 1 176 ? 25.367 5.658 -30.532 1.00 95.50 176 ASP A N 1
ATOM 1427 C CA . ASP A 1 176 ? 25.751 4.271 -30.281 1.00 95.50 176 ASP A CA 1
ATOM 1428 C C . ASP A 1 176 ? 24.531 3.339 -30.477 1.00 95.50 176 ASP A C 1
ATOM 1430 O O . ASP A 1 176 ? 23.516 3.487 -29.776 1.00 95.50 176 ASP A O 1
ATOM 1434 N N . PRO A 1 177 ? 24.597 2.357 -31.401 1.00 95.56 177 PRO A N 1
ATOM 1435 C CA . PRO A 1 177 ? 23.485 1.444 -31.657 1.00 95.56 177 PRO A CA 1
ATOM 1436 C C . PRO A 1 177 ? 23.065 0.634 -30.425 1.00 95.56 177 PRO A C 1
ATOM 1438 O O . PRO A 1 177 ? 21.880 0.348 -30.251 1.00 95.56 177 PRO A O 1
ATOM 1441 N N . PHE A 1 178 ? 24.011 0.280 -29.550 1.00 94.50 178 PHE A N 1
ATOM 1442 C CA . PHE A 1 178 ? 23.720 -0.452 -28.322 1.00 94.50 178 PHE A CA 1
ATOM 1443 C C . PHE A 1 178 ? 22.970 0.428 -27.317 1.00 94.50 178 PHE A C 1
ATOM 1445 O O . PHE A 1 178 ? 21.938 0.008 -26.793 1.00 94.50 178 PHE A O 1
ATOM 1452 N N . ILE A 1 179 ? 23.428 1.665 -27.090 1.00 93.75 179 ILE A N 1
ATOM 1453 C CA . ILE A 1 179 ? 22.748 2.615 -26.190 1.00 93.75 179 ILE A CA 1
ATOM 1454 C C . ILE A 1 179 ? 21.341 2.926 -26.699 1.00 93.75 179 ILE A C 1
ATOM 1456 O O . ILE A 1 179 ? 20.386 2.930 -25.919 1.00 93.75 179 ILE A O 1
ATOM 1460 N N . THR A 1 180 ? 21.198 3.116 -28.010 1.00 95.75 180 THR A N 1
ATOM 1461 C CA . THR A 1 180 ? 19.900 3.334 -28.655 1.00 95.75 180 THR A CA 1
ATOM 1462 C C . THR A 1 180 ? 18.951 2.163 -28.401 1.00 95.75 180 THR A C 1
ATOM 1464 O O . THR A 1 180 ? 17.823 2.380 -27.952 1.00 95.75 180 THR A O 1
ATOM 1467 N N . GLN A 1 181 ? 19.412 0.925 -28.603 1.00 96.38 181 GLN A N 1
ATOM 1468 C CA . GLN A 1 181 ? 18.611 -0.279 -28.366 1.00 96.38 181 GLN A CA 1
ATOM 1469 C C . GLN A 1 181 ? 18.207 -0.438 -26.893 1.00 96.38 181 GLN A C 1
ATOM 1471 O O . GLN A 1 181 ? 17.066 -0.808 -26.598 1.00 96.38 181 GLN A O 1
ATOM 1476 N N . VAL A 1 182 ? 19.116 -0.154 -25.954 1.00 94.25 182 VAL A N 1
ATOM 1477 C CA . VAL A 1 182 ? 18.818 -0.205 -24.513 1.00 94.25 182 VAL A CA 1
ATOM 1478 C C . VAL A 1 182 ? 17.760 0.833 -24.148 1.00 94.25 182 VAL A C 1
ATOM 1480 O O . VAL A 1 182 ? 16.771 0.485 -23.502 1.00 94.25 182 VAL A O 1
ATOM 1483 N N . CYS A 1 183 ? 17.920 2.081 -24.601 1.00 96.12 183 CYS A N 1
ATOM 1484 C CA . CYS A 1 183 ? 16.943 3.139 -24.348 1.00 96.12 183 CYS A CA 1
ATOM 1485 C C . CYS A 1 183 ? 15.567 2.756 -24.907 1.00 96.12 183 CYS A C 1
ATOM 1487 O O . CYS A 1 183 ? 14.583 2.819 -24.177 1.00 96.12 183 CYS A O 1
ATOM 1489 N N . GLN A 1 184 ? 15.494 2.279 -26.155 1.00 96.44 184 GLN A N 1
ATOM 1490 C CA . GLN A 1 184 ? 14.243 1.805 -26.764 1.00 96.44 184 GLN A CA 1
ATOM 1491 C C . GLN A 1 184 ? 13.582 0.693 -25.940 1.00 96.44 184 GLN A C 1
ATOM 1493 O O . GLN A 1 184 ? 12.400 0.793 -25.619 1.00 96.44 184 GLN A O 1
ATOM 1498 N N . SER A 1 185 ? 14.356 -0.310 -25.516 1.00 96.44 185 SER A N 1
ATOM 1499 C CA . SER A 1 185 ? 13.839 -1.427 -24.713 1.00 96.44 185 SER A CA 1
ATOM 1500 C C . SER A 1 185 ? 13.273 -0.949 -23.368 1.00 96.44 185 SER A C 1
ATOM 1502 O O . SER A 1 185 ? 12.233 -1.427 -22.916 1.00 96.44 185 SER A O 1
ATOM 1504 N N . ILE A 1 186 ? 13.918 0.032 -22.728 1.00 96.62 186 ILE A N 1
ATOM 1505 C CA . ILE A 1 186 ? 13.408 0.638 -21.492 1.00 96.62 186 ILE A CA 1
ATOM 1506 C C . ILE A 1 186 ? 12.094 1.380 -21.758 1.00 96.62 186 ILE A C 1
ATOM 1508 O O . ILE A 1 186 ? 11.140 1.187 -21.005 1.00 96.62 186 ILE A O 1
ATOM 1512 N N . GLN A 1 187 ? 12.002 2.176 -22.828 1.00 97.31 187 GLN A N 1
ATOM 1513 C CA . GLN A 1 187 ? 10.762 2.884 -23.179 1.00 97.31 187 GLN A CA 1
ATOM 1514 C C . GLN A 1 187 ? 9.601 1.912 -23.459 1.00 97.31 187 GLN A C 1
ATOM 1516 O O . GLN A 1 187 ? 8.475 2.157 -23.021 1.00 97.31 187 GLN A O 1
ATOM 1521 N N . GLU A 1 188 ? 9.864 0.778 -24.114 1.00 97.38 188 GLU A N 1
ATOM 1522 C CA . GLU A 1 188 ? 8.867 -0.280 -24.324 1.00 97.38 188 GLU A CA 1
ATOM 1523 C C . GLU A 1 188 ? 8.357 -0.853 -22.995 1.00 97.38 188 GLU A C 1
ATOM 1525 O O . GLU A 1 188 ? 7.145 -0.938 -22.774 1.00 97.38 188 GLU A O 1
ATOM 1530 N N . VAL A 1 189 ? 9.262 -1.184 -22.065 1.00 97.31 189 VAL A N 1
ATOM 1531 C CA . VAL A 1 189 ? 8.879 -1.673 -20.730 1.00 97.31 189 VAL A CA 1
ATOM 1532 C C . VAL A 1 189 ? 8.078 -0.618 -19.963 1.00 97.31 189 VAL A C 1
ATOM 1534 O O . VAL A 1 189 ? 7.077 -0.954 -19.327 1.00 97.31 189 VAL A O 1
ATOM 1537 N N . LEU A 1 190 ? 8.466 0.657 -20.037 1.00 97.62 190 LEU A N 1
ATOM 1538 C CA . LEU A 1 190 ? 7.731 1.753 -19.403 1.00 97.62 190 LEU A CA 1
ATOM 1539 C C . LEU A 1 190 ? 6.303 1.883 -19.949 1.00 97.62 190 LEU A C 1
ATOM 1541 O O . LEU A 1 190 ? 5.372 2.046 -19.160 1.00 97.62 190 LEU A O 1
ATOM 1545 N N . SER A 1 191 ? 6.108 1.731 -21.260 1.00 97.56 191 SER A N 1
ATOM 1546 C CA . SER A 1 191 ? 4.778 1.753 -21.883 1.00 97.56 191 SER A CA 1
ATOM 1547 C C . SER A 1 191 ? 3.891 0.589 -21.415 1.00 97.56 191 SER A C 1
ATOM 1549 O O . SER A 1 191 ? 2.702 0.770 -21.120 1.00 97.56 191 SER A O 1
ATOM 1551 N N . LEU A 1 192 ? 4.473 -0.607 -21.260 1.00 97.38 192 LEU A N 1
ATOM 1552 C CA . LEU A 1 192 ? 3.771 -1.762 -20.690 1.00 97.38 192 LEU A CA 1
ATOM 1553 C C . LEU A 1 192 ? 3.374 -1.518 -19.227 1.00 97.38 192 LEU A C 1
ATOM 1555 O O . LEU A 1 192 ? 2.255 -1.848 -18.825 1.00 97.38 192 LEU A O 1
ATOM 1559 N N . LEU A 1 193 ? 4.266 -0.918 -18.434 1.00 96.88 193 LEU A N 1
ATOM 1560 C CA . LEU A 1 193 ? 4.003 -0.572 -17.037 1.00 96.88 193 LEU A CA 1
ATOM 1561 C C . LEU A 1 193 ? 2.927 0.508 -16.901 1.00 96.88 193 LEU A C 1
ATOM 1563 O O . LEU A 1 193 ? 2.069 0.389 -16.028 1.00 96.88 193 LEU A O 1
ATOM 1567 N N . GLU A 1 194 ? 2.921 1.517 -17.773 1.00 97.00 194 GLU A N 1
ATOM 1568 C CA . GLU A 1 194 ? 1.877 2.544 -17.819 1.00 97.00 194 GLU A CA 1
ATOM 1569 C C . GLU A 1 194 ? 0.509 1.930 -18.143 1.00 97.00 194 GLU A C 1
ATOM 1571 O O . GLU A 1 194 ? -0.475 2.177 -17.440 1.00 97.00 194 GLU A O 1
ATOM 1576 N N . SER A 1 195 ? 0.462 1.041 -19.137 1.00 97.00 195 SER A N 1
ATOM 1577 C CA . SER A 1 195 ? -0.755 0.313 -19.513 1.00 97.00 195 SER A CA 1
ATOM 1578 C C . SER A 1 195 ? -1.272 -0.569 -18.370 1.00 97.00 195 SER A C 1
ATOM 1580 O O . SER A 1 195 ? -2.470 -0.596 -18.074 1.00 97.00 195 SER A O 1
ATOM 1582 N N . ALA A 1 196 ? -0.372 -1.274 -17.680 1.00 95.50 196 ALA A N 1
ATOM 1583 C CA . ALA A 1 196 ? -0.723 -2.073 -16.512 1.00 95.50 196 ALA A CA 1
ATOM 1584 C C . ALA A 1 196 ? -1.210 -1.196 -15.345 1.00 95.50 196 ALA A C 1
ATOM 1586 O O . ALA A 1 196 ? -2.189 -1.545 -14.681 1.00 95.50 196 ALA A O 1
ATOM 1587 N N . ALA A 1 197 ? -0.579 -0.043 -15.115 1.00 95.38 197 ALA A N 1
ATOM 1588 C CA . ALA A 1 197 ? -0.990 0.899 -14.083 1.00 95.38 197 ALA A CA 1
ATOM 1589 C C . ALA A 1 197 ? -2.397 1.450 -14.349 1.00 95.38 197 ALA A C 1
ATOM 1591 O O . ALA A 1 197 ? -3.234 1.430 -13.449 1.00 95.38 197 ALA A O 1
ATOM 1592 N N . ALA A 1 198 ? -2.696 1.839 -15.592 1.00 94.31 198 ALA A N 1
ATOM 1593 C CA . ALA A 1 198 ? -4.026 2.297 -15.990 1.00 94.31 198 ALA A CA 1
ATOM 1594 C C . ALA A 1 198 ? -5.113 1.238 -15.738 1.00 94.31 198 ALA A C 1
ATOM 1596 O O . ALA A 1 198 ? -6.247 1.579 -15.402 1.00 94.31 198 ALA A O 1
ATOM 1597 N N . ARG A 1 199 ? -4.769 -0.051 -15.857 1.00 93.88 199 ARG A N 1
ATOM 1598 C CA . ARG A 1 199 ? -5.689 -1.167 -15.608 1.00 93.88 199 ARG A CA 1
ATOM 1599 C C . ARG A 1 199 ? -5.881 -1.481 -14.124 1.00 93.88 199 ARG A C 1
ATOM 1601 O O . ARG A 1 199 ? -6.998 -1.777 -13.710 1.00 93.88 199 ARG A O 1
ATOM 1608 N N . TYR A 1 200 ? -4.808 -1.484 -13.337 1.00 92.50 200 TYR A N 1
ATOM 1609 C CA . TYR A 1 200 ? -4.843 -2.018 -11.970 1.00 92.50 200 TYR A CA 1
ATOM 1610 C C . TYR A 1 200 ? -4.891 -0.945 -10.881 1.00 92.50 200 TYR A C 1
ATOM 1612 O O . TYR A 1 200 ? -5.354 -1.224 -9.778 1.00 92.50 200 TYR A O 1
ATOM 1620 N N . VAL A 1 201 ? -4.466 0.283 -11.152 1.00 93.00 201 VAL A N 1
ATOM 1621 C CA . VAL A 1 201 ? -4.405 1.358 -10.152 1.00 93.00 201 VAL A CA 1
ATOM 1622 C C . VAL A 1 201 ? -5.644 2.238 -10.288 1.00 93.00 201 VAL A C 1
ATOM 1624 O O . VAL A 1 201 ? -5.592 3.365 -10.772 1.00 93.00 201 VAL A O 1
ATOM 1627 N N . GLN A 1 202 ? -6.787 1.678 -9.907 1.00 91.88 202 GLN A N 1
ATOM 1628 C CA . GLN A 1 202 ? -8.097 2.338 -9.945 1.00 91.88 202 GLN A CA 1
ATOM 1629 C C . GLN A 1 202 ? -8.758 2.293 -8.559 1.00 91.88 202 GLN A C 1
ATOM 1631 O O . GLN A 1 202 ? -8.197 1.705 -7.629 1.00 91.88 202 GLN A O 1
ATOM 1636 N N . SER A 1 203 ? -9.954 2.867 -8.427 1.00 89.81 203 SER A N 1
ATOM 1637 C CA . SER A 1 203 ? -10.747 2.822 -7.194 1.00 89.81 203 SER A CA 1
ATOM 1638 C C . SER A 1 203 ? -11.084 1.391 -6.758 1.00 89.81 203 SER A C 1
ATOM 1640 O O . SER A 1 203 ? -11.121 0.452 -7.566 1.00 89.81 203 SER A O 1
ATOM 1642 N N . PHE A 1 204 ? -11.301 1.229 -5.456 1.00 88.50 204 PHE A N 1
ATOM 1643 C CA . PHE A 1 204 ? -11.717 -0.020 -4.832 1.00 88.50 204 PHE A CA 1
ATOM 1644 C C . PHE A 1 204 ? -13.122 0.144 -4.260 1.00 88.50 204 PHE A C 1
ATOM 1646 O O . PHE A 1 204 ? -13.405 1.147 -3.614 1.00 88.50 204 PHE A O 1
ATOM 1653 N N . ASP A 1 205 ? -13.979 -0.850 -4.480 1.00 88.81 205 ASP A N 1
ATOM 1654 C CA . ASP A 1 205 ? -15.313 -0.888 -3.888 1.00 88.81 205 ASP A CA 1
ATOM 1655 C C . ASP A 1 205 ? -15.254 -1.552 -2.508 1.00 88.81 205 ASP A C 1
ATOM 1657 O O . ASP A 1 205 ? -15.038 -2.765 -2.392 1.00 88.81 205 ASP A O 1
ATOM 1661 N N . LEU A 1 206 ? -15.423 -0.733 -1.470 1.00 83.75 206 LEU A N 1
ATOM 1662 C CA . LEU A 1 206 ? -15.450 -1.168 -0.076 1.00 83.75 206 LEU A CA 1
ATOM 1663 C C . LEU A 1 206 ? -16.745 -1.909 0.296 1.00 83.75 206 LEU A C 1
ATOM 1665 O O . LEU A 1 206 ? -16.778 -2.537 1.351 1.00 83.75 206 LEU A O 1
ATOM 1669 N N . GLY A 1 207 ? -17.779 -1.880 -0.554 1.00 81.81 207 GLY A N 1
ATOM 1670 C CA . GLY A 1 207 ? -19.074 -2.501 -0.277 1.00 81.81 207 GLY A CA 1
ATOM 1671 C C . GLY A 1 207 ? -19.883 -1.778 0.802 1.00 81.81 207 GLY A C 1
ATOM 1672 O O . GLY A 1 207 ? -20.738 -2.393 1.422 1.00 81.81 207 GLY A O 1
ATOM 1673 N N . LEU A 1 208 ? -19.612 -0.490 1.041 1.00 77.56 208 LEU A N 1
ATOM 1674 C CA . LEU A 1 208 ? -20.281 0.312 2.079 1.00 77.56 208 LEU A CA 1
ATOM 1675 C C . LEU A 1 208 ? -21.683 0.801 1.662 1.00 77.56 208 LEU A C 1
ATOM 1677 O O . LEU A 1 208 ? -22.418 1.336 2.485 1.00 77.56 208 LEU A O 1
ATOM 1681 N N . ALA A 1 209 ? -22.054 0.644 0.387 1.00 59.16 209 ALA A N 1
ATOM 1682 C CA . ALA A 1 209 ? -23.274 1.220 -0.180 1.00 59.16 209 ALA A CA 1
ATOM 1683 C C . ALA A 1 209 ? -24.579 0.542 0.285 1.00 59.16 209 ALA A C 1
ATOM 1685 O O . ALA A 1 209 ? -25.625 1.183 0.233 1.00 59.16 209 ALA A O 1
ATOM 1686 N N . ASP A 1 210 ? -24.534 -0.704 0.769 1.00 52.72 210 ASP A N 1
ATOM 1687 C CA . ASP A 1 210 ? -25.735 -1.413 1.251 1.00 52.72 210 ASP A CA 1
ATOM 1688 C C . ASP A 1 210 ? -26.231 -0.911 2.623 1.00 52.72 210 ASP A C 1
ATOM 1690 O O . ASP A 1 210 ? -27.364 -1.194 3.009 1.00 52.72 210 ASP A O 1
ATOM 1694 N N . ASP A 1 211 ? -25.432 -0.104 3.328 1.00 48.22 211 ASP A N 1
ATOM 1695 C CA . ASP A 1 211 ? -25.792 0.508 4.614 1.00 48.22 211 ASP A CA 1
ATOM 1696 C C . ASP A 1 211 ? -26.296 1.951 4.467 1.00 48.22 211 ASP A C 1
ATOM 1698 O O . ASP A 1 211 ? -26.378 2.684 5.459 1.00 48.22 211 ASP A O 1
ATOM 1702 N N . SER A 1 212 ? -26.647 2.392 3.248 1.00 39.66 212 SER A N 1
ATOM 1703 C CA . SER A 1 212 ? -27.288 3.694 3.067 1.00 39.66 212 SER A CA 1
ATOM 1704 C C . SER A 1 212 ? -28.593 3.709 3.860 1.00 39.66 212 SER A C 1
ATOM 1706 O O . SER A 1 212 ? -29.614 3.164 3.432 1.00 39.66 212 SER A O 1
ATOM 1708 N N . MET A 1 213 ? -28.543 4.317 5.046 1.00 39.16 213 MET A N 1
ATOM 1709 C CA . MET A 1 213 ? -29.719 4.606 5.838 1.00 39.16 213 MET A CA 1
ATOM 1710 C C . MET A 1 213 ? -30.716 5.317 4.933 1.00 39.16 213 MET A C 1
ATOM 1712 O O . MET A 1 213 ? -30.436 6.388 4.393 1.00 39.16 213 MET A O 1
ATOM 1716 N N . ASN A 1 214 ? -31.878 4.690 4.793 1.00 33.59 214 ASN A N 1
ATOM 1717 C CA . ASN A 1 214 ? -33.109 5.321 4.363 1.00 33.59 214 ASN A CA 1
ATOM 1718 C C . ASN A 1 214 ? -33.298 6.574 5.233 1.00 33.59 214 ASN A C 1
ATOM 1720 O O . ASN A 1 214 ? -33.746 6.494 6.375 1.00 33.59 214 ASN A O 1
ATOM 1724 N N . THR A 1 215 ? -32.885 7.731 4.724 1.00 37.34 215 THR A N 1
ATOM 1725 C CA . THR A 1 215 ? -33.210 9.033 5.299 1.00 37.34 215 THR A CA 1
ATOM 1726 C C . THR A 1 215 ? -34.545 9.472 4.713 1.00 37.34 215 THR A C 1
ATOM 1728 O O . THR A 1 215 ? -34.635 10.404 3.917 1.00 37.34 215 THR A O 1
ATOM 1731 N N . SER A 1 216 ? -35.594 8.741 5.086 1.00 34.94 216 SER A N 1
ATOM 1732 C CA . SER A 1 216 ? -36.992 9.130 4.892 1.00 34.94 216 SER A CA 1
ATOM 1733 C C . SER A 1 216 ? -37.645 9.353 6.242 1.00 34.94 216 SER A C 1
ATOM 1735 O O . SER A 1 216 ? -37.556 8.408 7.060 1.00 34.94 216 SER A O 1
#

Secondary structure (DSSP, 8-state):
-HHHHTSS--SSPPP-TTS-TTTTT-HHHHHHHHT--SS--TT-----HHHHHHHHHHHTTS-SS-HHHHHHHHHH-HHHHHHHHHHHHHHHHHHTSHHHHHHHHHHHHHHHHHHHHHHHHHHHHHS----HHHHHHHHHHHHHHHHHHHHHHHHHHHHHHHHHHSSGGGSS-TT-HHHHHHHHHHHHHHHHHHHHHHHHSS----SGGGG-----

Solvent-accessible surface area (backbone atoms only — not comparable to full-atom values): 12012 Å² total; per-residue (Å²): 109,75,73,55,40,74,29,75,64,50,75,89,55,78,89,53,85,76,55,56,82,87,38,59,23,15,45,51,54,53,33,49,46,40,76,42,41,99,68,39,49,90,72,67,75,94,63,61,70,69,35,46,50,21,41,58,28,30,74,69,69,43,55,58,54,58,67,70,61,48,59,50,26,50,74,77,35,51,66,60,36,51,47,55,51,50,36,49,42,45,38,38,46,51,54,64,35,66,73,52,36,51,39,50,44,54,34,50,49,49,31,43,54,42,33,40,51,46,31,54,45,44,25,74,77,65,76,46,84,74,56,44,36,58,53,49,53,53,48,52,53,54,47,53,52,48,36,31,53,47,49,49,53,45,48,53,52,50,49,48,55,47,51,70,57,48,39,35,84,74,46,100,58,46,82,38,68,65,54,38,51,52,23,51,53,50,49,53,53,45,52,54,50,52,54,48,32,71,71,37,54,54,92,76,87,77,74,67,74,84,69,66,71,80,90,119

=== Feature glossary ===
A reading guide for the features in this record.

Start from the sequence.

  · This is the polypeptide sequence — one letter per residue, N-terminus first. Length ranges from a few dozen residues for small domains to over a thousand for large multi-domain proteins.

Fold it, and you get atomic coordinates and the backbone conformation that goes with them.

  · Structure coordinates are given as an mmCIF _atom_site loop: one row per atom with element, residue name, chain id, sequence number, and x/y/z position in Å. Only the four main-chain atoms per residue are included here; side chains are omitted to keep the record compact.

  · Backbone dihedral angles. Every residue except chain termini has a φ (preceding-C → N → Cα → C) and a ψ (N → Cα → C → next-N). They are reported in degrees following the IUPAC sign convention. Secondary structure is essentially a statement about which (φ, ψ) basin each residue occupies.

  · The SS8 string is DSSP's per-residue secondary-structure call. α-helix (H) means an i→i+4 H-bond ladder; β-strand (E) means the residue participates in a β-sheet; 3₁₀ (G) and π (I) are tighter and wider helices; T/S are turns/bends; '-' is loop.

  · SS3 is a coarse helix/strand/coil call (letters a/b/c) made by the P-SEA algorithm from inter-Cα distances and dihedrals. It is less detailed than DSSP but needs only Cα positions.

Summarize the fold with a handful of shape descriptors and a per-residue structural alphabet.

  · Radius of gyration (Rg) is the root-mean-square distance of Cα atoms from their centroid — a single number for overall size and compactness. A globular domain of N residues has Rg ≈ 2.2·N^0.38 Å; an extended or disordered chain has a much larger Rg. The Cα contact count is the number of residue pairs whose Cα atoms are within 8 Å and are more than four positions apart in sequence — a standard proxy for tertiary packing density. The bounding box is the smallest axis-aligned box enclosing all Cα atoms.

  · The Foldseek 3Di string encodes local tertiary geometry as a 20-letter alphabet — one character per residue — derived from the relative positions of nearby Cα atoms. Unlike the amino-acid sequence, 3Di is a direct function of the 3D structure, so two proteins with the same fold have similar 3Di strings even at low sequence identity.

  · Solvent-accessible surface area (SASA) is the area in Å² traced out by the centre of a 1.4 Å probe sphere (a water molecule) rolled over the protein's van der Waals surface (Shrake–Rupley / Lee–Richards construction). Buried residues have near-zero SASA; fully exposed residues can exceed 200 Å². The total SASA scales roughly with the number of surface residues.

Ask how reliable the model is.

  · pLDDT (predicted Local Distance Difference Test) is AlphaFold's per-residue confidence score, ranging from 0 to 100. Values above 90 indicate high confidence (typically well-packed cores); 70–90 is confident; 50–70 low confidence; below 50 usually means the region is disordered or the prediction is unreliable there. AlphaFold stores pLDDT in the mmCIF B-factor column.

  · B-factor (Debye–Waller factor) reflects atomic displacement in the crystal lattice. It is an experimental observable (units Å²), not a prediction; low values mean the atom is pinned down, high values mean it moves or is heterogeneous across the crystal.

  · Predicted Aligned Error (PAE) is an AlphaFold confidence matrix: entry (i, j) is the expected error in the position of residue j, in ångströms, when the prediction is superimposed on the true structure at residue i. Low PAE within a block of residues means that block is internally rigid and well-predicted; high PAE between two blocks means their relative placement is uncertain even if each block individually is confident.

Place it in context: what it resembles, what it is annotated as, and how it looks.

  · Nearest PDB neighbors are the top structural matches found by Foldseek when searching this structure against the entire Protein Data Bank. Each hit reports a TM-score (0 to 1; >0.5 almost always implies the same fold) and an E-value. These are *structural* homologs — they may share no detectable sequence similarity.

  · Functional annotations link the protein to curated databases. InterPro entries identify conserved domains and families by matching the sequence against member-database signatures (Pfam, PROSITE, CDD, …). Gene Ontology (GO) terms describe molecular function, biological process, and cellular component in a controlled vocabulary. CATH places the structure in a hierarchical f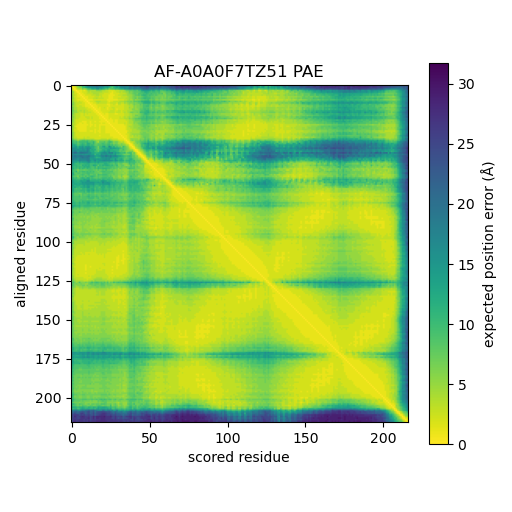old classification (Class/Architecture/Topology/Homologous-superfamily). The organism is the source species.

  · Three diagnostic plots accompany the record. The Cα contact map visualizes the tertiary structure as a 2D adjacency matrix (8 Å cutoff, sequence-local contacts suppressed). The Ramachandran plot shows the distribution of backbone (φ, ψ) torsions, with points in the α and β basins reflecting secondary structure content. The PAE plot shows AlphaFold's inter-residue confidence as a color matrix.

  · Six rendered views show the 3D structure from the faces of a cube — i.e. along ±x, ±y, ±z. Rendering representation is drawn randomly per protein from cartoon (secondary-structure ribbons), sticks (backbone bonds), or molecular surface; coloring is either N→C rainbow (blue at the N-terminus through red at the C-terminus) or one color per chain.